Protein AF-A0A1F4DAW9-F1 (afdb_monomer_lite)

Secondary structure (DSSP, 8-state):
-EEEEETTEEEEE----HHHHHHHHHHHHHHHSS----HHHHHHHHHHHHHH---HHHHHHHHHTTHHHHHHHHHTT-HHHHHHHHHHHHHHHHHHHHTTPPP---HHHHHHHHHHHHHTT-HHHHHHHHHHHHHHHHHHHT-SS--SHHHHHHTT-S--S--TTHHHHHHHHHHHHHHHHHHHHHHT----HHHHIIIIIT-GGGHHHHHHHHHHHHHHHHHHTS-GGGGSSHHHHHHHHHHHHHHHHHHHHHHHHH-TT--SHHHHHHHHHHHTT----HHHHHHHHHHHHH-HHHHHHHHHTT--B-TTSPBP-HHHHHHHHHHHHHHHHTT--------HHHHHHHHHHHHHHHHHHHHH--

Structure (mmCIF, N/CA/C/O backbone):
data_AF-A0A1F4DAW9-F1
#
_entry.id   AF-A0A1F4DAW9-F1
#
loop_
_atom_site.group_PDB
_atom_site.id
_atom_site.type_symbol
_atom_site.label_atom_id
_atom_site.label_alt_id
_atom_site.label_comp_id
_atom_site.label_asym_id
_atom_site.label_entity_id
_atom_site.label_seq_id
_atom_site.pdbx_PDB_ins_code
_atom_site.Cartn_x
_atom_site.Cartn_y
_atom_site.Cartn_z
_atom_site.occupancy
_atom_site.B_iso_or_equiv
_atom_site.auth_seq_id
_atom_site.auth_comp_id
_atom_site.auth_asym_id
_atom_site.auth_atom_id
_atom_site.pdbx_PDB_model_num
ATOM 1 N N . MET A 1 1 ? 12.699 8.728 -33.724 1.00 92.38 1 MET A N 1
ATOM 2 C CA . MET A 1 1 ? 12.113 7.375 -33.768 1.00 92.38 1 MET A CA 1
ATOM 3 C C . MET A 1 1 ? 12.946 6.507 -34.688 1.00 92.38 1 MET A C 1
ATOM 5 O O . MET A 1 1 ? 13.446 7.016 -35.686 1.00 92.38 1 MET A O 1
ATOM 9 N N . LEU A 1 2 ? 13.127 5.245 -34.317 1.00 95.12 2 LEU A N 1
ATOM 10 C CA . LEU A 1 2 ? 13.771 4.187 -35.086 1.00 95.12 2 LEU A CA 1
ATOM 11 C C . LEU A 1 2 ? 12.744 3.069 -35.276 1.00 95.12 2 LEU A C 1
ATOM 13 O O . LEU A 1 2 ? 12.190 2.579 -34.292 1.00 95.12 2 LEU A O 1
ATOM 17 N N . SER A 1 3 ? 12.523 2.667 -36.525 1.00 96.25 3 SER A N 1
ATOM 18 C CA . SER A 1 3 ? 11.575 1.613 -36.890 1.00 96.25 3 SER A CA 1
ATOM 19 C C . SER A 1 3 ? 12.304 0.491 -37.618 1.00 96.25 3 SER A C 1
ATOM 21 O O . SER A 1 3 ? 13.133 0.752 -38.492 1.00 96.25 3 SER A O 1
ATOM 23 N N . PHE A 1 4 ? 12.015 -0.753 -37.252 1.00 95.75 4 PHE A N 1
ATOM 24 C CA . PHE A 1 4 ? 12.588 -1.940 -37.880 1.00 95.75 4 PHE A CA 1
ATOM 25 C C . PHE A 1 4 ? 11.653 -3.139 -37.713 1.00 95.75 4 PHE A C 1
ATOM 27 O O . PHE A 1 4 ? 10.789 -3.160 -36.841 1.00 95.75 4 PHE A O 1
ATOM 34 N N . SER A 1 5 ? 11.842 -4.158 -38.548 1.00 93.88 5 SER A N 1
ATOM 35 C CA . SER A 1 5 ? 11.044 -5.383 -38.511 1.00 93.88 5 SER A CA 1
ATOM 36 C C . SER A 1 5 ? 11.866 -6.567 -38.015 1.00 93.88 5 SER A C 1
ATOM 38 O O . SER A 1 5 ? 13.008 -6.757 -38.432 1.00 93.88 5 SER A O 1
ATOM 40 N N . VAL A 1 6 ? 11.260 -7.401 -37.169 1.00 93.00 6 VAL A N 1
ATOM 41 C CA . VAL A 1 6 ? 11.782 -8.728 -36.816 1.00 93.00 6 VAL A CA 1
ATOM 42 C C . VAL A 1 6 ? 10.742 -9.770 -37.211 1.00 93.00 6 VAL A C 1
ATOM 44 O O . VAL A 1 6 ? 9.690 -9.896 -36.583 1.00 93.00 6 VAL A O 1
ATOM 47 N N . GLY A 1 7 ? 11.013 -10.503 -38.293 1.00 89.88 7 GLY A N 1
ATOM 48 C CA . GLY A 1 7 ? 10.005 -11.358 -38.919 1.00 89.88 7 GLY A CA 1
ATOM 49 C C . GLY A 1 7 ? 8.818 -10.522 -39.408 1.00 89.88 7 GLY A C 1
ATOM 50 O O . GLY A 1 7 ? 9.005 -9.605 -40.198 1.00 89.88 7 GLY A O 1
ATOM 51 N N . ASN A 1 8 ? 7.616 -10.820 -38.906 1.00 91.44 8 ASN A N 1
ATOM 52 C CA . ASN A 1 8 ? 6.378 -10.101 -39.243 1.00 91.44 8 ASN A CA 1
ATOM 53 C C . ASN A 1 8 ? 5.980 -9.049 -38.188 1.00 91.44 8 ASN A C 1
ATOM 55 O O . ASN A 1 8 ? 4.839 -8.588 -38.185 1.00 91.44 8 ASN A O 1
ATOM 59 N N . ILE A 1 9 ? 6.870 -8.729 -37.244 1.00 93.56 9 ILE A N 1
ATOM 60 C CA . ILE A 1 9 ? 6.598 -7.783 -36.161 1.00 93.56 9 ILE A CA 1
ATOM 61 C C . ILE A 1 9 ? 7.332 -6.476 -36.458 1.00 93.56 9 ILE A C 1
ATOM 63 O O . ILE A 1 9 ? 8.562 -6.439 -36.465 1.00 93.56 9 ILE A O 1
ATOM 67 N N . GLU A 1 10 ? 6.561 -5.413 -36.666 1.00 95.31 10 GLU A N 1
ATOM 68 C CA . GLU A 1 10 ? 7.037 -4.029 -36.726 1.00 95.31 10 GLU A CA 1
ATOM 69 C C . GLU A 1 10 ? 7.337 -3.532 -35.304 1.00 95.31 10 GLU A C 1
ATOM 71 O O . GLU A 1 10 ? 6.488 -3.619 -34.411 1.00 95.31 10 GLU A O 1
ATOM 76 N N . ILE A 1 11 ? 8.547 -3.020 -35.087 1.00 96.62 11 ILE A N 1
ATOM 77 C CA . ILE A 1 11 ? 9.007 -2.461 -33.816 1.00 96.62 11 ILE A CA 1
ATOM 78 C C . ILE A 1 11 ? 9.374 -0.997 -34.028 1.00 96.62 11 ILE A C 1
ATOM 80 O O . ILE A 1 11 ? 10.116 -0.655 -34.948 1.00 96.62 11 ILE A O 1
ATOM 84 N N . GLU A 1 12 ? 8.899 -0.141 -33.129 1.00 97.12 12 GLU A N 1
ATOM 85 C CA . GLU A 1 12 ? 9.236 1.276 -33.090 1.00 97.12 12 GLU A CA 1
ATOM 86 C C . GLU A 1 12 ? 9.780 1.644 -31.702 1.00 97.12 12 GLU A C 1
ATOM 88 O O . GLU A 1 12 ? 9.148 1.374 -30.677 1.00 97.12 12 GLU A O 1
ATOM 93 N N . ILE A 1 13 ? 10.971 2.245 -31.675 1.00 97.12 13 ILE A N 1
ATOM 94 C CA . ILE A 1 13 ? 11.668 2.688 -30.460 1.00 97.12 13 ILE A CA 1
ATOM 95 C C . ILE A 1 13 ? 12.245 4.102 -30.631 1.00 97.12 13 ILE A C 1
ATOM 97 O O . ILE A 1 13 ? 12.274 4.665 -31.729 1.00 97.12 13 ILE A O 1
ATOM 101 N N . GLN A 1 14 ? 12.708 4.715 -29.543 1.00 97.00 14 GLN A N 1
ATOM 102 C CA . GLN A 1 14 ? 13.434 5.985 -29.595 1.00 97.00 14 GLN A CA 1
ATOM 103 C C . GLN A 1 14 ? 14.847 5.760 -30.147 1.00 97.00 14 GLN A C 1
ATOM 105 O O . GLN A 1 14 ? 15.506 4.786 -29.789 1.00 97.00 14 GLN A O 1
ATOM 110 N N . SER A 1 15 ? 15.320 6.675 -30.996 1.00 96.81 15 SER A N 1
ATOM 111 C CA . SER A 1 15 ? 16.718 6.681 -31.447 1.00 96.81 15 SER A CA 1
ATOM 112 C C . SER A 1 15 ? 17.554 7.431 -30.415 1.00 96.81 15 SER A C 1
ATOM 114 O O . SER A 1 15 ? 17.203 8.552 -30.039 1.00 96.81 15 SER A O 1
ATOM 116 N N . LEU A 1 16 ? 18.619 6.797 -29.930 1.00 96.12 16 LEU A N 1
ATOM 117 C CA . LEU A 1 16 ? 19.439 7.277 -28.817 1.00 96.12 16 LEU A CA 1
ATOM 118 C C . LEU A 1 16 ? 20.857 7.610 -29.280 1.00 96.12 16 LEU A C 1
ATOM 120 O O . LEU A 1 16 ? 21.351 8.716 -29.065 1.00 96.12 16 LEU A O 1
ATOM 124 N N . SER A 1 17 ? 21.514 6.647 -29.923 1.00 96.69 17 SER A N 1
ATOM 125 C CA . SER A 1 17 ? 22.821 6.798 -30.569 1.00 96.69 17 SER A CA 1
ATOM 126 C C . SER A 1 17 ? 23.006 5.654 -31.555 1.00 96.69 17 SER A C 1
ATOM 128 O O . SER A 1 17 ? 22.524 4.560 -31.284 1.00 96.69 17 SER A O 1
ATOM 130 N N . SER A 1 18 ? 23.749 5.853 -32.645 1.00 96.75 18 SER A N 1
ATOM 131 C CA . SER A 1 18 ? 23.907 4.823 -33.685 1.00 96.75 18 SER A CA 1
ATOM 132 C C . SER A 1 18 ? 24.334 3.458 -33.129 1.00 96.75 18 SER A C 1
ATOM 134 O O . SER A 1 18 ? 23.720 2.448 -33.454 1.00 96.75 18 SER A O 1
ATOM 136 N N . ALA A 1 19 ? 25.318 3.426 -32.223 1.00 97.00 19 ALA A N 1
ATOM 137 C CA . ALA A 1 19 ? 25.799 2.177 -31.630 1.00 97.00 19 ALA A CA 1
ATOM 138 C C . ALA A 1 19 ? 24.742 1.477 -30.755 1.00 97.00 19 ALA A C 1
ATOM 140 O O . ALA A 1 19 ? 24.595 0.257 -30.807 1.00 97.00 19 ALA A O 1
ATOM 141 N N . LEU A 1 20 ? 23.997 2.236 -29.946 1.00 97.31 20 LEU A N 1
ATOM 142 C CA . LEU A 1 20 ? 22.956 1.674 -29.083 1.00 97.31 20 LEU A CA 1
ATOM 143 C C . LEU A 1 20 ? 21.703 1.283 -29.878 1.00 97.31 20 LEU A C 1
ATOM 145 O O . LEU A 1 20 ? 21.067 0.282 -29.565 1.00 97.31 20 LEU A O 1
ATOM 149 N N . ASP A 1 21 ? 21.377 2.037 -30.922 1.00 97.62 21 ASP A N 1
ATOM 150 C CA . ASP A 1 21 ? 20.286 1.760 -31.851 1.00 97.62 21 ASP A CA 1
ATOM 151 C C . ASP A 1 21 ? 20.523 0.417 -32.562 1.00 97.62 21 ASP A C 1
ATOM 153 O O . ASP A 1 21 ? 19.658 -0.460 -32.541 1.00 97.62 21 ASP A O 1
ATOM 157 N N . GLU A 1 22 ? 21.731 0.199 -33.094 1.00 96.31 22 GLU A N 1
ATOM 158 C CA . GLU A 1 22 ? 22.149 -1.088 -33.666 1.00 96.31 22 GLU A CA 1
ATOM 159 C C . GLU A 1 22 ? 22.099 -2.222 -32.631 1.00 96.31 22 GLU A C 1
ATOM 161 O O . GLU A 1 22 ? 21.601 -3.315 -32.921 1.00 96.31 22 GLU A O 1
ATOM 166 N N . ALA A 1 23 ? 22.560 -1.965 -31.403 1.00 96.38 23 ALA A N 1
ATOM 167 C CA . ALA A 1 23 ? 22.508 -2.943 -30.323 1.00 96.38 23 ALA A CA 1
ATOM 168 C C . ALA A 1 23 ? 21.062 -3.323 -29.949 1.00 96.38 23 ALA A C 1
ATOM 170 O O . ALA A 1 23 ? 20.781 -4.500 -29.705 1.00 96.38 23 ALA A O 1
ATOM 171 N N . PHE A 1 24 ? 20.122 -2.371 -29.951 1.00 96.69 24 PHE A N 1
ATOM 172 C CA . PHE A 1 24 ? 18.700 -2.660 -29.758 1.00 96.69 24 PHE A CA 1
ATOM 173 C C . PHE A 1 24 ? 18.130 -3.501 -30.903 1.00 96.69 24 PHE A C 1
ATOM 175 O O . PHE A 1 24 ? 17.443 -4.485 -30.632 1.00 96.69 24 PHE A O 1
ATOM 182 N N . VAL A 1 25 ? 18.448 -3.199 -32.165 1.00 95.44 25 VAL A N 1
ATOM 183 C CA . VAL A 1 25 ? 18.006 -4.027 -33.305 1.00 95.44 25 VAL A CA 1
ATOM 184 C C . VAL A 1 25 ? 18.475 -5.477 -33.141 1.00 95.44 25 VAL A C 1
ATOM 186 O O . VAL A 1 25 ? 17.686 -6.408 -33.328 1.00 95.44 25 VAL A O 1
ATOM 189 N N . GLN A 1 26 ? 19.727 -5.691 -32.724 1.00 94.44 26 GLN A N 1
ATOM 190 C CA . GLN A 1 26 ? 20.258 -7.030 -32.446 1.00 94.44 26 GLN A CA 1
ATOM 191 C C . GLN A 1 26 ? 19.562 -7.704 -31.257 1.00 94.44 26 GLN A C 1
ATOM 193 O O . GLN A 1 26 ? 19.224 -8.887 -31.338 1.00 94.44 26 GLN A O 1
ATOM 198 N N . LEU A 1 27 ? 19.301 -6.961 -30.173 1.00 94.31 27 LEU A N 1
ATOM 199 C CA . LEU A 1 27 ? 18.552 -7.455 -29.017 1.00 94.31 27 LEU A CA 1
ATOM 200 C C . LEU A 1 27 ? 17.174 -7.969 -29.441 1.00 94.31 27 LEU A C 1
ATOM 202 O O . LEU A 1 27 ? 16.851 -9.127 -29.185 1.00 94.31 27 LEU A O 1
ATOM 206 N N . TYR A 1 28 ? 16.384 -7.146 -30.127 1.00 94.94 28 TYR A N 1
ATOM 207 C CA . TYR A 1 28 ? 15.054 -7.532 -30.594 1.00 94.94 28 TYR A CA 1
ATOM 208 C C . TYR A 1 28 ? 15.113 -8.709 -31.577 1.00 94.94 28 TYR A C 1
ATOM 210 O O . TYR A 1 28 ? 14.347 -9.662 -31.434 1.00 94.94 28 TYR A O 1
ATOM 218 N N . SER A 1 29 ? 16.068 -8.703 -32.511 1.00 93.12 29 SER A N 1
ATOM 219 C CA . SER A 1 29 ? 16.277 -9.805 -33.463 1.00 93.12 29 SER A CA 1
ATOM 220 C C . SER A 1 29 ? 16.609 -11.129 -32.773 1.00 93.12 29 SER A C 1
ATOM 222 O O . SER A 1 29 ? 16.222 -12.195 -33.251 1.00 93.12 29 SER A O 1
ATOM 224 N N . SER A 1 30 ? 17.311 -11.079 -31.639 1.00 92.31 30 SER A N 1
ATOM 225 C CA . SER A 1 30 ? 17.640 -12.268 -30.853 1.00 92.31 30 SER A CA 1
ATOM 226 C C . SER A 1 30 ? 16.482 -12.757 -29.987 1.00 92.31 30 SER A C 1
ATOM 228 O O . SER A 1 30 ? 16.328 -13.959 -29.795 1.00 92.31 30 SER A O 1
ATOM 230 N N . ARG A 1 31 ? 15.658 -11.848 -29.452 1.00 90.69 31 ARG A N 1
ATOM 231 C CA . ARG A 1 31 ? 14.546 -12.215 -28.558 1.00 90.69 31 ARG A CA 1
ATOM 232 C C . ARG A 1 31 ? 13.279 -12.629 -29.283 1.00 90.69 31 ARG A C 1
ATOM 234 O O . ARG A 1 31 ? 12.535 -13.446 -28.753 1.00 90.69 31 ARG A O 1
ATOM 241 N N . LEU A 1 32 ? 13.047 -12.085 -30.472 1.00 90.31 32 LEU A N 1
ATOM 242 C CA . LEU A 1 32 ? 11.873 -12.395 -31.289 1.00 90.31 32 LEU A CA 1
ATOM 243 C C . LEU A 1 32 ? 12.203 -13.296 -32.488 1.00 90.31 32 LEU A C 1
ATOM 245 O O . LEU A 1 32 ? 11.294 -13.844 -33.106 1.00 90.31 32 LEU A O 1
ATOM 249 N N . GLY A 1 33 ? 13.484 -13.448 -32.828 1.00 85.12 33 GLY A N 1
ATOM 250 C CA . GLY A 1 33 ? 13.961 -14.266 -33.940 1.00 85.12 33 GLY A CA 1
ATOM 251 C C . GLY A 1 33 ? 14.988 -15.310 -33.506 1.00 85.12 33 GLY A C 1
ATOM 252 O O . GLY A 1 33 ? 15.037 -15.731 -32.356 1.00 85.12 33 GLY A O 1
ATOM 253 N N . SER A 1 34 ? 15.822 -15.743 -34.451 1.00 79.94 34 SER A N 1
ATOM 254 C CA . SER A 1 34 ? 16.860 -16.760 -34.232 1.00 79.94 34 SER A CA 1
ATOM 255 C C . SER A 1 34 ? 18.272 -16.177 -34.114 1.00 79.94 34 SER A C 1
ATOM 257 O O . SER A 1 34 ? 19.248 -16.927 -34.169 1.00 79.94 34 SER A O 1
ATOM 259 N N . ALA A 1 35 ? 18.411 -14.850 -34.024 1.00 86.19 35 ALA A N 1
ATOM 260 C CA . ALA A 1 35 ? 19.725 -14.218 -33.959 1.00 86.19 35 ALA A CA 1
ATOM 261 C C . ALA A 1 35 ? 20.408 -14.486 -32.607 1.00 86.19 35 ALA A C 1
ATOM 263 O O . ALA A 1 35 ? 19.761 -14.588 -31.562 1.00 86.19 35 ALA A O 1
ATOM 264 N N . VAL A 1 36 ? 21.737 -14.566 -32.617 1.00 86.62 36 VAL A N 1
ATOM 265 C CA . VAL A 1 36 ? 22.533 -14.672 -31.390 1.00 86.62 36 VAL A CA 1
ATOM 266 C C . VAL A 1 36 ? 22.765 -13.273 -30.830 1.00 86.62 36 VAL A C 1
ATOM 268 O O . VAL A 1 36 ? 23.287 -12.404 -31.524 1.00 86.62 36 VAL A O 1
ATOM 271 N N . LEU A 1 37 ? 22.404 -13.055 -29.564 1.00 87.31 37 LEU A N 1
ATOM 272 C CA . LEU A 1 37 ? 22.739 -11.821 -28.858 1.00 87.31 37 LEU A CA 1
ATOM 273 C C . LEU A 1 37 ? 24.181 -11.877 -28.345 1.00 87.31 37 LEU A C 1
ATOM 275 O O . LEU A 1 37 ? 24.499 -12.648 -27.438 1.00 87.31 37 LEU A O 1
ATOM 279 N N . HIS A 1 38 ? 25.033 -10.993 -28.856 1.00 89.44 38 HIS A N 1
ATOM 280 C CA . HIS A 1 38 ? 26.338 -10.723 -28.258 1.00 89.44 38 HIS A CA 1
ATOM 281 C C . HIS A 1 38 ? 26.168 -9.772 -27.076 1.00 89.44 38 HIS A C 1
ATOM 283 O O . HIS A 1 38 ? 26.185 -8.552 -27.216 1.00 89.44 38 HIS A O 1
ATOM 289 N N . GLN A 1 39 ? 25.969 -10.347 -25.893 1.00 89.75 39 GLN A N 1
ATOM 290 C CA . GLN A 1 39 ? 25.535 -9.589 -24.725 1.00 89.75 39 GLN A CA 1
ATOM 291 C C . GLN A 1 39 ? 26.492 -8.458 -24.313 1.00 89.75 39 GLN A C 1
ATOM 293 O O . GLN A 1 39 ? 26.024 -7.395 -23.907 1.00 89.75 39 GLN A O 1
ATOM 298 N N . SER A 1 40 ? 27.802 -8.674 -24.454 1.00 91.31 40 SER A N 1
ATOM 299 C CA . SER A 1 40 ? 28.829 -7.665 -24.178 1.00 91.31 40 SER A CA 1
ATOM 300 C C . SER A 1 40 ? 28.712 -6.453 -25.100 1.00 91.31 40 SER A C 1
ATOM 302 O O . SER A 1 40 ? 28.846 -5.333 -24.634 1.00 91.31 40 SER A O 1
ATOM 304 N N . VAL A 1 41 ? 28.370 -6.657 -26.378 1.00 92.62 41 VAL A N 1
ATOM 305 C CA . VAL A 1 41 ? 28.196 -5.564 -27.349 1.00 92.62 41 VAL A CA 1
ATOM 306 C C . VAL A 1 41 ? 27.053 -4.646 -26.921 1.00 92.62 41 VAL A C 1
ATOM 308 O O . VAL A 1 41 ? 27.199 -3.426 -26.946 1.00 92.62 41 VAL A O 1
ATOM 311 N N . PHE A 1 42 ? 25.935 -5.227 -26.471 1.00 95.31 42 PHE A N 1
ATOM 312 C CA . PHE A 1 42 ? 24.826 -4.441 -25.933 1.00 95.31 42 PHE A CA 1
ATOM 313 C C . PHE A 1 42 ? 25.230 -3.690 -24.662 1.00 95.31 42 PHE A C 1
ATOM 315 O O . PHE A 1 42 ? 24.969 -2.495 -24.547 1.00 95.31 42 PHE A O 1
ATOM 322 N N . ASP A 1 43 ? 25.879 -4.377 -23.718 1.00 94.94 43 ASP A N 1
ATOM 323 C CA . ASP A 1 43 ? 26.271 -3.771 -22.445 1.00 94.94 43 ASP A CA 1
ATOM 324 C C . ASP A 1 43 ? 27.272 -2.629 -22.630 1.00 94.94 43 ASP A C 1
ATOM 326 O O . ASP A 1 43 ? 27.139 -1.602 -21.965 1.00 94.94 43 ASP A O 1
ATOM 330 N N . ASP A 1 44 ? 28.225 -2.769 -23.551 1.00 95.06 44 ASP A N 1
ATOM 331 C CA . ASP A 1 44 ? 29.218 -1.744 -23.866 1.00 95.06 44 ASP A CA 1
ATOM 332 C C . ASP A 1 44 ? 28.558 -0.518 -24.511 1.00 95.06 44 ASP A C 1
ATOM 334 O O . ASP A 1 44 ? 28.806 0.613 -24.084 1.00 95.06 44 ASP A O 1
ATOM 338 N N . ALA A 1 45 ? 27.663 -0.727 -25.486 1.00 97.12 45 ALA A N 1
ATOM 339 C CA . ALA A 1 45 ? 26.927 0.353 -26.142 1.00 97.12 45 ALA A CA 1
ATOM 340 C C . ALA A 1 45 ? 26.002 1.097 -25.163 1.00 97.12 45 ALA A C 1
ATOM 342 O O . ALA A 1 45 ? 26.009 2.330 -25.111 1.00 97.12 45 ALA A O 1
ATOM 343 N N . ALA A 1 46 ? 25.252 0.358 -24.339 1.00 97.19 46 ALA A N 1
ATOM 344 C CA . ALA A 1 46 ? 24.392 0.929 -23.307 1.00 97.19 46 ALA A CA 1
ATOM 345 C C . ALA A 1 46 ? 25.214 1.695 -22.264 1.00 97.19 46 ALA A C 1
ATOM 347 O O . ALA A 1 46 ? 24.876 2.825 -21.914 1.00 97.19 46 ALA A O 1
ATOM 348 N N . SER A 1 47 ? 26.335 1.126 -21.812 1.00 95.81 47 SER A N 1
ATOM 349 C CA . SER A 1 47 ? 27.211 1.770 -20.831 1.00 95.81 47 SER A CA 1
ATOM 350 C C . SER A 1 47 ? 27.840 3.052 -21.380 1.00 95.81 47 SER A C 1
ATOM 352 O O . SER A 1 47 ? 27.912 4.058 -20.674 1.00 95.81 47 SER A O 1
ATOM 354 N N . ALA A 1 48 ? 28.274 3.047 -22.643 1.00 95.81 48 ALA A N 1
ATOM 355 C CA . ALA A 1 48 ? 28.822 4.229 -23.302 1.00 95.81 48 ALA A CA 1
ATOM 356 C C . ALA A 1 48 ? 27.775 5.349 -23.425 1.00 95.81 48 ALA A C 1
ATOM 358 O O . ALA A 1 48 ? 28.068 6.506 -23.105 1.00 95.81 48 ALA A O 1
ATOM 359 N N . PHE A 1 49 ? 26.546 5.005 -23.822 1.00 96.88 49 PHE A N 1
ATOM 360 C CA . PHE A 1 49 ? 25.437 5.955 -23.897 1.00 96.88 49 PHE A CA 1
ATOM 361 C C . PHE A 1 49 ? 25.093 6.541 -22.522 1.00 96.88 49 PHE A C 1
ATOM 363 O O . PHE A 1 49 ? 25.073 7.759 -22.360 1.00 96.88 49 PHE A O 1
ATOM 370 N N . LEU A 1 50 ? 24.881 5.690 -21.515 1.00 95.75 50 LEU A N 1
ATOM 371 C CA . LEU A 1 50 ? 24.472 6.118 -20.176 1.00 95.75 50 LEU A CA 1
ATOM 372 C C . LEU A 1 50 ? 25.547 6.967 -19.487 1.00 95.75 50 LEU A C 1
ATOM 374 O O . LEU A 1 50 ? 25.229 7.981 -18.874 1.00 95.75 50 LEU A O 1
ATOM 378 N N . ARG A 1 51 ? 26.830 6.617 -19.647 1.00 94.25 51 ARG A N 1
ATOM 379 C CA . ARG A 1 51 ? 27.952 7.402 -19.103 1.00 94.25 51 ARG A CA 1
ATOM 380 C C . ARG A 1 51 ? 28.052 8.797 -19.723 1.00 94.25 51 ARG A C 1
ATOM 382 O O . ARG A 1 51 ? 28.469 9.734 -19.050 1.00 94.25 51 ARG A O 1
ATOM 389 N N . SER A 1 52 ? 27.703 8.937 -21.000 1.00 93.38 52 SER A N 1
ATOM 390 C CA . SER A 1 52 ? 27.763 10.218 -21.719 1.00 93.38 52 SER A CA 1
ATOM 391 C C . SER A 1 52 ? 26.463 11.028 -21.645 1.00 93.38 52 SER A C 1
ATOM 393 O O . SER A 1 52 ? 26.422 12.152 -22.145 1.00 93.38 52 SER A O 1
ATOM 395 N N . THR A 1 53 ? 25.421 10.497 -20.996 1.00 92.56 53 THR A N 1
ATOM 396 C CA . THR A 1 53 ? 24.078 11.089 -20.967 1.00 92.56 53 THR A CA 1
ATOM 397 C C . THR A 1 53 ? 23.619 11.345 -19.528 1.00 92.56 53 THR A C 1
ATOM 399 O O . THR A 1 53 ? 22.970 10.489 -18.925 1.00 92.56 53 THR A O 1
ATOM 402 N N . PRO A 1 54 ? 23.909 12.529 -18.958 1.00 88.50 54 PRO A N 1
ATOM 403 C CA . PRO A 1 54 ? 23.459 12.884 -17.611 1.00 88.50 54 PRO A CA 1
ATOM 404 C C . PRO A 1 54 ? 21.967 13.258 -17.541 1.00 88.50 54 PRO A C 1
ATOM 406 O O . PRO A 1 54 ? 21.429 13.376 -16.448 1.00 88.50 54 PRO A O 1
ATOM 409 N N . ASP A 1 55 ? 21.310 13.471 -18.686 1.00 90.75 55 ASP A N 1
ATOM 410 C CA . ASP A 1 55 ? 19.903 13.874 -18.777 1.00 90.75 55 ASP A CA 1
ATOM 411 C C . ASP A 1 55 ? 18.954 12.716 -18.396 1.00 90.75 55 ASP A C 1
ATOM 413 O O . ASP A 1 55 ? 18.932 11.703 -19.106 1.00 90.75 55 ASP A O 1
ATOM 417 N N . PRO A 1 56 ? 18.144 12.844 -17.324 1.00 89.44 56 PRO A N 1
ATOM 418 C CA . PRO A 1 56 ? 17.235 11.781 -16.893 1.00 89.44 56 PRO A CA 1
ATOM 419 C C . PRO A 1 56 ? 16.169 11.425 -17.933 1.00 89.44 56 PRO A C 1
ATOM 421 O O . PRO A 1 56 ? 15.825 10.257 -18.071 1.00 89.44 56 PRO A O 1
ATOM 424 N N . GLY A 1 57 ? 15.692 12.390 -18.726 1.00 90.50 57 GLY A N 1
ATOM 425 C CA . GLY A 1 57 ? 14.695 12.136 -19.769 1.00 90.50 57 GLY A CA 1
ATOM 426 C C . GLY A 1 57 ? 15.223 11.211 -20.868 1.00 90.50 57 GLY A C 1
ATOM 427 O O . GLY A 1 57 ? 14.520 10.313 -21.326 1.00 90.50 57 GLY A O 1
ATOM 428 N N . LYS A 1 58 ? 16.489 11.367 -21.267 1.00 91.38 58 LYS A N 1
ATOM 429 C CA . LYS A 1 58 ? 17.156 10.448 -22.202 1.00 91.38 58 LYS A CA 1
ATOM 430 C C . LYS A 1 58 ? 17.488 9.092 -21.574 1.00 91.38 58 LYS A C 1
ATOM 432 O O . LYS A 1 58 ? 17.448 8.080 -22.273 1.00 91.38 58 LYS A O 1
ATOM 437 N N . GLN A 1 59 ? 17.791 9.048 -20.277 1.00 92.94 59 GLN A N 1
ATOM 438 C CA . GLN A 1 59 ? 17.933 7.782 -19.545 1.00 92.94 59 GLN A CA 1
ATOM 439 C C . GLN A 1 59 ? 16.594 7.023 -19.501 1.00 92.94 59 GLN A C 1
ATOM 441 O O . GLN A 1 59 ? 16.558 5.823 -19.768 1.00 92.94 59 GLN A O 1
ATOM 446 N N . ASP A 1 60 ? 15.478 7.722 -19.289 1.00 91.88 60 ASP A N 1
ATOM 447 C CA . ASP A 1 60 ? 14.132 7.150 -19.377 1.00 91.88 60 ASP A CA 1
ATOM 448 C C . ASP A 1 60 ? 13.806 6.639 -20.788 1.00 91.88 60 ASP A C 1
ATOM 450 O O . ASP A 1 60 ? 13.170 5.592 -20.935 1.00 91.88 60 ASP A O 1
ATOM 454 N N . GLN A 1 61 ? 14.274 7.312 -21.847 1.00 94.62 61 GLN A N 1
ATOM 455 C CA . GLN A 1 61 ? 14.126 6.810 -23.221 1.00 94.62 61 GLN A CA 1
ATOM 456 C C . GLN A 1 61 ? 14.884 5.491 -23.441 1.00 94.62 61 GLN A C 1
ATOM 458 O O . GLN A 1 61 ? 14.357 4.599 -24.107 1.00 94.62 61 GLN A O 1
ATOM 463 N N . TYR A 1 62 ? 16.065 5.314 -22.831 1.00 96.88 62 TYR A N 1
ATOM 464 C CA . TYR A 1 62 ? 16.769 4.025 -22.833 1.00 96.88 62 TYR A CA 1
ATOM 465 C C . TYR A 1 62 ? 15.915 2.902 -22.236 1.00 96.88 62 TYR A C 1
ATOM 467 O O . TYR A 1 62 ? 15.785 1.847 -22.856 1.00 96.88 62 TYR A O 1
ATOM 475 N N . PHE A 1 63 ? 15.268 3.125 -21.089 1.00 96.56 63 PHE A N 1
ATOM 476 C CA . PHE A 1 63 ? 14.374 2.120 -20.505 1.00 96.56 63 PHE A CA 1
ATOM 477 C C . PHE A 1 63 ? 13.087 1.931 -21.314 1.00 96.56 63 PHE A C 1
ATOM 479 O O . PHE A 1 63 ? 12.624 0.803 -21.483 1.00 96.56 63 PHE A O 1
ATOM 486 N N . SER A 1 64 ? 12.540 3.009 -21.876 1.00 94.94 64 SER A N 1
ATOM 487 C CA . SER A 1 64 ? 11.327 2.976 -22.702 1.00 94.94 64 SER A CA 1
ATOM 488 C C . SER A 1 64 ? 11.498 2.133 -23.969 1.00 94.94 64 SER A C 1
ATOM 490 O O . SER A 1 64 ? 10.537 1.522 -24.433 1.00 94.94 64 SER A O 1
ATOM 492 N N . ASN A 1 65 ? 12.723 2.019 -24.493 1.00 97.25 65 ASN A N 1
ATOM 493 C CA . ASN A 1 65 ? 13.034 1.158 -25.636 1.00 97.25 65 ASN A CA 1
ATOM 494 C C . ASN A 1 65 ? 12.877 -0.344 -25.346 1.00 97.25 65 ASN A C 1
ATOM 496 O O . ASN A 1 65 ? 12.846 -1.136 -26.287 1.00 97.25 65 ASN A O 1
ATOM 500 N N . PHE A 1 66 ? 12.734 -0.759 -24.084 1.00 97.31 66 PHE A N 1
ATOM 501 C CA . PHE A 1 66 ? 12.408 -2.141 -23.714 1.00 97.31 66 PHE A CA 1
ATOM 502 C C . PHE A 1 66 ? 10.896 -2.406 -23.619 1.00 97.31 66 PHE A C 1
ATOM 504 O O . PHE A 1 66 ? 10.474 -3.564 -23.663 1.00 97.31 66 PHE A O 1
ATOM 511 N N . THR A 1 67 ? 10.069 -1.360 -23.524 1.00 95.69 67 THR A N 1
ATOM 512 C CA . THR A 1 67 ? 8.612 -1.476 -23.356 1.00 95.69 67 THR A CA 1
ATOM 513 C C . THR A 1 67 ? 7.924 -2.235 -24.498 1.00 95.69 67 THR A C 1
ATOM 515 O O . THR A 1 67 ? 7.053 -3.053 -24.193 1.00 95.69 67 THR A O 1
ATOM 518 N N . PRO A 1 68 ? 8.281 -2.062 -25.791 1.00 96.06 68 PRO A N 1
ATOM 519 C CA . PRO A 1 68 ? 7.676 -2.858 -26.859 1.00 96.06 68 PRO A CA 1
ATOM 520 C C . PRO A 1 68 ? 7.921 -4.363 -26.696 1.00 96.06 68 PRO A C 1
ATOM 522 O O . PRO A 1 68 ? 6.967 -5.139 -26.761 1.00 96.06 68 PRO A O 1
ATOM 525 N N . LEU A 1 69 ? 9.161 -4.778 -26.405 1.00 96.06 69 LEU A N 1
ATOM 526 C CA . LEU A 1 69 ? 9.497 -6.183 -26.144 1.00 96.06 69 LEU A CA 1
ATOM 527 C C . LEU A 1 69 ? 8.725 -6.736 -24.939 1.00 96.06 69 LEU A C 1
ATOM 529 O O . LEU A 1 69 ? 8.117 -7.803 -25.021 1.00 96.06 69 LEU A O 1
ATOM 533 N N . TRP A 1 70 ? 8.707 -5.989 -23.835 1.00 97.00 70 TRP A N 1
ATOM 534 C CA . TRP A 1 70 ? 7.941 -6.345 -22.641 1.00 97.00 70 TRP A CA 1
ATOM 535 C C . TRP A 1 70 ? 6.447 -6.534 -22.946 1.00 97.00 70 TRP A C 1
ATOM 537 O O . TRP A 1 70 ? 5.861 -7.550 -22.574 1.00 97.00 70 TRP A O 1
ATOM 547 N N . ASN A 1 71 ? 5.837 -5.595 -23.670 1.00 95.69 71 ASN A N 1
ATOM 548 C CA . ASN A 1 71 ? 4.414 -5.620 -24.001 1.00 95.69 71 ASN A CA 1
ATOM 549 C C . ASN A 1 71 ? 4.055 -6.776 -24.952 1.00 95.69 71 ASN A C 1
ATOM 551 O O . ASN A 1 71 ? 2.964 -7.334 -24.846 1.00 95.69 71 ASN A O 1
ATOM 555 N N . LEU A 1 72 ? 4.963 -7.181 -25.849 1.00 95.94 72 LEU A N 1
ATOM 556 C CA . LEU A 1 72 ? 4.777 -8.379 -26.674 1.00 95.94 72 LEU A CA 1
ATOM 557 C C . LEU A 1 72 ? 4.672 -9.641 -25.809 1.00 95.94 72 LEU A C 1
ATOM 559 O O . LEU A 1 72 ? 3.720 -10.407 -25.963 1.00 95.94 72 LEU A O 1
ATOM 563 N N . HIS A 1 73 ? 5.591 -9.827 -24.856 1.00 95.81 73 HIS A N 1
ATOM 564 C CA . HIS A 1 73 ? 5.521 -10.948 -23.914 1.00 95.81 73 HIS A CA 1
ATOM 565 C C . HIS A 1 73 ? 4.269 -10.882 -23.034 1.00 95.81 73 HIS A C 1
ATOM 567 O O . HIS A 1 73 ? 3.607 -11.900 -22.827 1.00 95.81 73 HIS A O 1
ATOM 573 N N . LEU A 1 74 ? 3.905 -9.682 -22.574 1.00 94.81 74 LEU A N 1
ATOM 574 C CA . LEU A 1 74 ? 2.728 -9.465 -21.740 1.00 94.81 74 LEU A CA 1
ATOM 575 C C . LEU A 1 74 ? 1.432 -9.860 -22.458 1.00 94.81 74 LEU A C 1
ATOM 577 O O . LEU A 1 74 ? 0.626 -10.609 -21.912 1.00 94.81 74 LEU A O 1
ATOM 581 N N . ARG A 1 75 ? 1.248 -9.406 -23.704 1.00 94.69 75 ARG A N 1
ATOM 582 C CA . ARG A 1 75 ? 0.071 -9.733 -24.528 1.00 94.69 75 ARG A CA 1
ATOM 583 C C . ARG A 1 75 ? -0.015 -11.215 -24.876 1.00 94.69 75 ARG A C 1
ATOM 585 O O . ARG A 1 75 ? -1.115 -11.728 -25.049 1.00 94.69 75 ARG A O 1
ATOM 592 N N . ALA A 1 76 ? 1.124 -11.899 -24.951 1.00 94.69 76 ALA A N 1
ATOM 593 C CA . ALA A 1 76 ? 1.185 -13.346 -25.128 1.00 94.69 76 ALA A CA 1
ATOM 594 C C . ALA A 1 76 ? 0.908 -14.135 -23.829 1.00 94.69 76 ALA A C 1
ATOM 596 O O . ALA A 1 76 ? 0.950 -15.363 -23.848 1.00 94.69 76 ALA A O 1
ATOM 597 N N . GLY A 1 77 ? 0.669 -13.462 -22.696 1.00 95.00 77 GLY A N 1
ATOM 598 C CA . GLY A 1 77 ? 0.496 -14.099 -21.386 1.00 95.00 77 GLY A CA 1
ATOM 599 C C . GLY A 1 77 ? 1.793 -14.668 -20.797 1.00 95.00 77 GLY A C 1
ATOM 600 O O . GLY A 1 77 ? 1.762 -15.371 -19.789 1.00 95.00 77 GLY A O 1
ATOM 601 N N . ASN A 1 78 ? 2.947 -14.372 -21.398 1.00 96.31 78 ASN A N 1
ATOM 602 C CA . ASN A 1 78 ? 4.238 -14.888 -20.963 1.00 96.31 78 ASN A CA 1
ATOM 603 C C . ASN A 1 78 ? 4.874 -13.954 -19.923 1.00 96.31 78 ASN A C 1
ATOM 605 O O . ASN A 1 78 ? 5.817 -13.209 -20.198 1.00 96.31 78 ASN A O 1
ATOM 609 N N . LEU A 1 79 ? 4.329 -13.995 -18.705 1.00 96.56 79 LEU A N 1
ATOM 610 C CA . LEU A 1 79 ? 4.754 -13.133 -17.597 1.00 96.56 79 LEU A CA 1
ATOM 611 C C . LEU A 1 79 ? 6.211 -13.371 -17.180 1.00 96.56 79 LEU A C 1
ATOM 613 O O . LEU A 1 79 ? 6.889 -12.437 -16.753 1.00 96.56 79 LEU A O 1
ATOM 617 N N . ARG A 1 80 ? 6.715 -14.602 -17.338 1.00 95.75 80 ARG A N 1
ATOM 618 C CA . ARG A 1 80 ? 8.111 -14.941 -17.040 1.00 95.75 80 ARG A CA 1
ATOM 619 C C . ARG A 1 80 ? 9.069 -14.167 -17.941 1.00 95.75 80 ARG A C 1
ATOM 621 O O . ARG A 1 80 ? 9.995 -13.539 -17.432 1.00 95.75 80 ARG A O 1
ATOM 628 N N . ASP A 1 81 ? 8.840 -14.200 -19.251 1.00 95.31 81 ASP A N 1
ATOM 629 C CA . ASP A 1 81 ? 9.720 -13.517 -20.200 1.00 95.31 81 ASP A CA 1
ATOM 630 C C . ASP A 1 81 ? 9.525 -12.000 -20.144 1.00 95.31 81 ASP A C 1
ATOM 632 O O . ASP A 1 81 ? 10.510 -11.266 -20.184 1.00 95.31 81 ASP A O 1
ATOM 636 N N . ALA A 1 82 ? 8.295 -11.522 -19.911 1.00 96.94 82 ALA A N 1
ATOM 637 C CA . ALA A 1 82 ? 8.042 -10.109 -19.631 1.00 96.94 82 ALA A CA 1
ATOM 638 C C . ALA A 1 82 ? 8.861 -9.619 -18.418 1.00 96.94 82 ALA A C 1
ATOM 640 O O . ALA A 1 82 ? 9.491 -8.564 -18.476 1.00 96.94 82 ALA A O 1
ATOM 641 N N . ALA A 1 83 ? 8.924 -10.402 -17.336 1.00 96.62 83 ALA A N 1
ATOM 642 C CA . ALA A 1 83 ? 9.695 -10.045 -16.146 1.00 96.62 83 ALA A CA 1
ATOM 643 C C . ALA A 1 83 ? 11.213 -10.104 -16.384 1.00 96.62 83 ALA A C 1
ATOM 645 O O . ALA A 1 83 ? 11.956 -9.366 -15.739 1.00 96.62 83 ALA A O 1
ATOM 646 N N . ALA A 1 84 ? 11.682 -10.966 -17.291 1.00 95.44 84 ALA A N 1
ATOM 647 C CA . ALA A 1 84 ? 13.102 -11.150 -17.591 1.00 95.44 84 ALA A CA 1
ATOM 648 C C . ALA A 1 84 ? 13.728 -9.981 -18.375 1.00 95.44 84 ALA A C 1
ATOM 650 O O . ALA A 1 84 ? 14.947 -9.810 -18.329 1.00 95.44 84 ALA A O 1
ATOM 651 N N . VAL A 1 85 ? 12.915 -9.151 -19.039 1.00 96.00 85 VAL A N 1
ATOM 652 C CA . VAL A 1 85 ? 13.375 -7.956 -19.771 1.00 96.00 85 VAL A CA 1
ATOM 653 C C . VAL A 1 85 ? 14.082 -6.960 -18.841 1.00 96.00 85 VAL A C 1
ATOM 655 O O . VAL A 1 85 ? 15.147 -6.434 -19.171 1.00 96.00 85 VAL A O 1
ATOM 658 N N . TRP A 1 86 ? 13.520 -6.718 -17.656 1.00 96.88 86 TRP A N 1
ATOM 659 C CA . TRP A 1 86 ? 13.952 -5.631 -16.772 1.00 96.88 86 TRP A CA 1
ATOM 660 C C . TRP A 1 86 ? 15.312 -5.856 -16.094 1.00 96.88 86 TRP A C 1
ATOM 662 O O . TRP A 1 86 ? 16.124 -4.929 -16.113 1.00 96.88 86 TRP A O 1
ATOM 672 N N . PRO A 1 87 ? 15.651 -7.058 -15.579 1.00 95.06 87 PRO A N 1
ATOM 673 C CA . PRO A 1 87 ? 17.013 -7.362 -15.139 1.00 95.06 87 PRO A CA 1
ATOM 674 C C . PRO A 1 87 ? 18.083 -7.072 -16.193 1.00 95.06 87 PRO A C 1
ATOM 676 O O . PRO A 1 87 ? 19.175 -6.623 -15.852 1.00 95.06 87 PRO A O 1
ATOM 679 N N . TRP A 1 88 ? 17.794 -7.319 -17.474 1.00 91.69 88 TRP A N 1
ATOM 680 C CA . TRP A 1 88 ? 18.756 -7.047 -18.543 1.00 91.69 88 TRP A CA 1
ATOM 681 C C . TRP A 1 88 ? 18.893 -5.558 -18.815 1.00 91.69 88 TRP A C 1
ATOM 683 O O . TRP A 1 88 ? 20.019 -5.079 -18.923 1.00 91.69 88 TRP A O 1
ATOM 693 N N . ALA A 1 89 ? 17.776 -4.827 -18.857 1.00 95.94 89 ALA A N 1
ATOM 694 C CA . ALA A 1 89 ? 17.787 -3.374 -19.003 1.00 95.94 89 ALA A CA 1
ATOM 695 C C . ALA A 1 89 ? 18.579 -2.686 -17.876 1.00 95.94 89 ALA A C 1
ATOM 697 O O . ALA A 1 89 ? 19.303 -1.721 -18.121 1.00 95.94 89 ALA A O 1
ATOM 698 N N . LEU A 1 90 ? 18.477 -3.208 -16.649 1.00 96.62 90 LEU A N 1
ATOM 699 C CA . LEU A 1 90 ? 19.135 -2.669 -15.457 1.00 96.62 90 LEU A CA 1
ATOM 700 C C . LEU A 1 90 ? 20.616 -3.052 -15.328 1.00 96.62 90 LEU A C 1
ATOM 702 O O . LEU A 1 90 ? 21.359 -2.367 -14.624 1.00 96.62 90 LEU A O 1
ATOM 706 N N . ARG A 1 91 ? 21.080 -4.120 -15.986 1.00 95.38 91 ARG A N 1
ATOM 707 C CA . ARG A 1 91 ? 22.449 -4.624 -15.791 1.00 95.38 91 ARG A CA 1
ATOM 708 C C . ARG A 1 91 ? 23.548 -3.628 -16.202 1.00 95.38 91 ARG A C 1
ATOM 710 O O . ARG A 1 91 ? 24.462 -3.447 -15.396 1.00 95.38 91 ARG A O 1
ATOM 717 N N . PRO A 1 92 ? 23.497 -2.949 -17.370 1.00 95.81 92 PRO A N 1
ATOM 718 C CA . PRO A 1 92 ? 24.490 -1.922 -17.708 1.00 95.81 92 PRO A CA 1
ATOM 719 C C . PRO A 1 92 ? 24.571 -0.820 -16.649 1.00 95.81 92 PRO A C 1
ATOM 721 O O . PRO A 1 92 ? 25.656 -0.367 -16.297 1.00 95.81 92 PRO A O 1
ATOM 724 N N . VAL A 1 93 ? 23.420 -0.442 -16.087 1.00 95.56 93 VAL A N 1
ATOM 725 C CA . VAL A 1 93 ? 23.329 0.593 -15.054 1.00 95.56 93 VAL A CA 1
ATOM 726 C C . VAL A 1 93 ? 24.005 0.136 -13.765 1.00 95.56 93 VAL A C 1
ATOM 728 O O . VAL A 1 93 ? 24.854 0.848 -13.236 1.00 95.56 93 VAL A O 1
ATOM 731 N N . ALA A 1 94 ? 23.684 -1.074 -13.299 1.00 94.62 94 ALA A N 1
ATOM 732 C CA . ALA A 1 94 ? 24.290 -1.648 -12.101 1.00 94.62 94 ALA A CA 1
ATOM 733 C C . ALA A 1 94 ? 25.822 -1.745 -12.225 1.00 94.62 94 ALA A C 1
ATOM 735 O O . ALA A 1 94 ? 26.541 -1.409 -11.285 1.00 94.62 94 ALA A O 1
ATOM 736 N N . ASN A 1 95 ? 26.325 -2.142 -13.398 1.00 93.69 95 ASN A N 1
ATOM 737 C CA . ASN A 1 95 ? 27.762 -2.222 -13.663 1.00 93.69 95 ASN A CA 1
ATOM 738 C C . ASN A 1 95 ? 28.440 -0.844 -13.630 1.00 93.69 95 ASN A C 1
ATOM 740 O O . ASN A 1 95 ? 29.519 -0.709 -13.056 1.00 93.69 95 ASN A O 1
ATOM 744 N N . LEU A 1 96 ? 27.821 0.178 -14.228 1.00 93.81 96 LEU A N 1
ATOM 745 C CA . LEU A 1 96 ? 28.352 1.542 -14.227 1.00 93.81 96 LEU A CA 1
ATOM 746 C C . LEU A 1 96 ? 28.396 2.149 -12.823 1.00 93.81 96 LEU A C 1
ATOM 748 O O . LEU A 1 96 ? 29.410 2.738 -12.441 1.00 93.81 96 LEU A O 1
ATOM 752 N N . GLU A 1 97 ? 27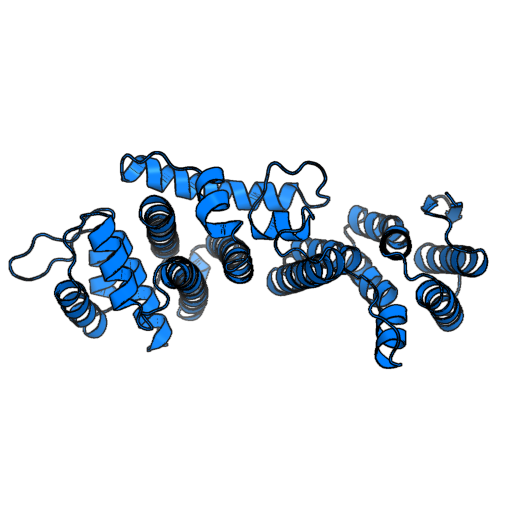.315 2.012 -12.056 1.00 93.94 97 GLU A N 1
ATOM 753 C CA . GLU A 1 97 ? 27.227 2.552 -10.694 1.00 93.94 97 GLU A CA 1
ATOM 754 C C . GLU A 1 97 ? 28.211 1.842 -9.750 1.00 93.94 97 GLU A C 1
ATOM 756 O O . GLU A 1 97 ? 28.873 2.500 -8.950 1.00 93.94 97 GLU A O 1
ATOM 761 N N . ALA A 1 98 ? 28.420 0.529 -9.911 1.00 93.12 98 ALA A N 1
ATOM 762 C CA . ALA A 1 98 ? 29.443 -0.216 -9.170 1.00 93.12 98 ALA A CA 1
ATOM 763 C C . ALA A 1 98 ? 30.884 0.248 -9.469 1.00 93.12 98 ALA A C 1
ATOM 765 O O . ALA A 1 98 ? 31.779 0.057 -8.649 1.00 93.12 98 ALA A O 1
ATOM 766 N N . GLN A 1 99 ? 31.115 0.877 -10.625 1.00 92.75 99 GLN A N 1
ATOM 767 C CA . GLN A 1 99 ? 32.405 1.457 -11.019 1.00 92.75 99 GLN A CA 1
ATOM 768 C C . GLN A 1 99 ? 32.575 2.918 -10.559 1.00 92.75 99 GLN A C 1
ATOM 770 O O . GLN A 1 99 ? 33.541 3.572 -10.947 1.00 92.75 99 GLN A O 1
ATOM 775 N N . GLY A 1 100 ? 31.650 3.446 -9.750 1.00 87.62 100 GLY A N 1
ATOM 776 C CA . GLY A 1 100 ? 31.697 4.823 -9.251 1.00 87.62 100 GLY A CA 1
ATOM 777 C C . GLY A 1 100 ? 31.153 5.867 -10.228 1.00 87.62 100 GLY A C 1
ATOM 778 O O . GLY A 1 100 ? 31.435 7.055 -10.066 1.00 87.62 100 GLY A O 1
ATOM 779 N N . SER A 1 101 ? 30.389 5.451 -11.245 1.00 86.31 101 SER A N 1
ATOM 780 C CA . SER A 1 101 ? 29.685 6.397 -12.121 1.00 86.31 101 SER A CA 1
ATOM 781 C C . SER A 1 101 ? 28.591 7.149 -11.358 1.00 86.31 101 SER A C 1
ATOM 783 O O . SER A 1 101 ? 28.107 6.697 -10.318 1.00 86.31 101 SER A O 1
ATOM 785 N N . SER A 1 102 ? 28.166 8.292 -11.902 1.00 86.12 102 SER A N 1
ATOM 786 C CA . SER A 1 102 ? 26.996 9.009 -11.397 1.00 86.12 102 SER A CA 1
ATOM 787 C C . SER A 1 102 ? 25.752 8.125 -11.419 1.00 86.12 102 SER A C 1
ATOM 789 O O . SER A 1 102 ? 25.589 7.288 -12.309 1.00 86.12 102 SER A O 1
ATOM 791 N N . ARG A 1 103 ? 24.849 8.379 -10.471 1.00 91.62 103 ARG A N 1
ATOM 792 C CA . ARG A 1 103 ? 23.538 7.737 -10.415 1.00 91.62 103 ARG A CA 1
ATOM 793 C C . ARG A 1 103 ? 22.790 7.906 -11.742 1.00 91.62 103 ARG A C 1
ATOM 795 O O . ARG A 1 103 ? 22.726 9.008 -12.281 1.00 91.62 103 ARG A O 1
ATOM 802 N N . ILE A 1 104 ? 22.180 6.824 -12.211 1.00 93.44 104 ILE A N 1
ATOM 803 C CA . ILE A 1 104 ? 21.293 6.794 -13.380 1.00 93.44 104 ILE A CA 1
ATOM 804 C C . ILE A 1 104 ? 19.867 6.552 -12.885 1.00 93.44 104 ILE A C 1
ATOM 806 O O . ILE A 1 104 ? 19.643 5.679 -12.041 1.00 93.44 104 ILE A O 1
ATOM 810 N N . HIS A 1 105 ? 18.899 7.318 -13.385 1.00 92.56 105 HIS A N 1
ATOM 811 C CA . HIS A 1 105 ? 17.493 7.168 -13.007 1.00 92.56 105 HIS A CA 1
ATOM 812 C C . HIS A 1 105 ? 16.921 5.863 -13.572 1.00 92.56 105 HIS A C 1
ATOM 814 O O . HIS A 1 105 ? 17.090 5.570 -14.747 1.00 92.56 105 HIS A O 1
ATOM 820 N N . LYS A 1 106 ? 16.284 5.056 -12.714 1.00 94.81 106 LYS A N 1
ATOM 821 C CA . LYS A 1 106 ? 15.793 3.697 -13.028 1.00 94.81 106 LYS A CA 1
ATOM 822 C C . LYS A 1 106 ? 14.295 3.511 -12.732 1.00 94.81 106 LYS A C 1
ATOM 824 O O . LYS A 1 106 ? 13.815 2.376 -12.720 1.00 94.81 106 LYS A O 1
ATOM 829 N N . GLY A 1 107 ? 13.565 4.596 -12.454 1.00 93.88 107 GLY A N 1
ATOM 830 C CA . GLY A 1 107 ? 12.185 4.547 -11.949 1.00 93.88 107 GLY A CA 1
ATOM 831 C C . GLY A 1 107 ? 11.246 3.768 -12.870 1.00 93.88 107 GLY A C 1
ATOM 832 O O . GLY A 1 107 ? 10.591 2.818 -12.437 1.00 93.88 107 GLY A O 1
ATOM 833 N N . SER A 1 108 ? 11.283 4.081 -14.169 1.00 91.75 108 SER A N 1
ATOM 834 C CA . SER A 1 108 ? 10.478 3.423 -15.205 1.00 91.75 108 SER A CA 1
ATOM 835 C C . SER A 1 108 ? 10.687 1.902 -15.250 1.00 91.75 108 SER A C 1
ATOM 837 O O . SER A 1 108 ? 9.719 1.142 -15.289 1.00 91.75 108 SER A O 1
ATOM 839 N N . ALA A 1 109 ? 11.937 1.432 -15.181 1.00 96.25 109 ALA A N 1
ATOM 840 C CA . ALA A 1 109 ? 12.244 0.002 -15.223 1.00 96.25 109 ALA A CA 1
ATOM 841 C C . ALA A 1 109 ? 11.687 -0.750 -14.009 1.00 96.25 109 ALA A C 1
ATOM 843 O O . ALA A 1 109 ? 11.084 -1.813 -14.163 1.00 96.25 109 ALA A O 1
ATOM 844 N N . TYR A 1 110 ? 11.854 -0.193 -12.806 1.00 97.50 110 TYR A N 1
ATOM 845 C CA . TYR A 1 110 ? 11.292 -0.788 -11.596 1.00 97.50 110 TYR A CA 1
ATOM 846 C C . TYR A 1 110 ? 9.761 -0.784 -11.612 1.00 97.50 110 TYR A C 1
ATOM 848 O O . TYR A 1 110 ? 9.158 -1.787 -11.233 1.00 97.50 110 TYR A O 1
ATOM 856 N N . TYR A 1 111 ? 9.133 0.278 -12.125 1.00 95.94 111 TYR A N 1
ATOM 857 C CA . TYR A 1 111 ? 7.680 0.361 -12.261 1.00 95.94 111 TYR A CA 1
ATOM 858 C C . TYR A 1 111 ? 7.120 -0.764 -13.145 1.00 95.94 111 TYR A C 1
ATOM 860 O O . TYR A 1 111 ? 6.298 -1.557 -12.684 1.00 95.94 111 TYR A O 1
ATOM 868 N N . PHE A 1 112 ? 7.600 -0.916 -14.385 1.00 96.19 112 PHE A N 1
ATOM 869 C CA . PHE A 1 112 ? 7.106 -1.972 -15.281 1.00 96.19 112 PHE A CA 1
ATOM 870 C C . PHE A 1 112 ? 7.464 -3.389 -14.807 1.00 96.19 112 PHE A C 1
ATOM 872 O O . PHE A 1 112 ? 6.697 -4.341 -15.013 1.00 96.19 112 PHE A O 1
ATOM 879 N N . TRP A 1 113 ? 8.601 -3.553 -14.129 1.00 97.88 113 TRP A N 1
ATOM 880 C CA . TRP A 1 113 ? 8.933 -4.828 -13.504 1.00 97.88 113 TRP A CA 1
ATOM 881 C C . TRP A 1 113 ? 7.956 -5.164 -12.375 1.00 97.88 113 TRP A C 1
ATOM 883 O O . TRP A 1 113 ? 7.432 -6.280 -12.334 1.00 97.88 113 TRP A O 1
ATOM 893 N N . GLY A 1 114 ? 7.644 -4.183 -11.526 1.00 97.69 114 GLY A N 1
ATOM 894 C CA . GLY A 1 114 ? 6.636 -4.293 -10.477 1.00 97.69 114 GLY A CA 1
ATOM 895 C C . GLY A 1 114 ? 5.264 -4.647 -11.040 1.00 97.69 114 GLY A C 1
ATOM 896 O O . GLY A 1 114 ? 4.623 -5.565 -10.537 1.00 97.69 114 GLY A O 1
ATOM 897 N N . MET A 1 115 ? 4.845 -4.013 -12.143 1.00 97.12 115 MET A N 1
ATOM 898 C CA . MET A 1 115 ? 3.584 -4.348 -12.824 1.00 97.12 115 MET A CA 1
ATOM 899 C C . MET A 1 115 ? 3.534 -5.821 -13.215 1.00 97.12 115 MET A C 1
ATOM 901 O O . MET A 1 115 ? 2.524 -6.489 -13.017 1.00 97.12 115 MET A O 1
ATOM 905 N N . THR A 1 116 ? 4.634 -6.335 -13.763 1.00 97.38 116 THR A N 1
ATOM 906 C CA . THR A 1 116 ? 4.705 -7.729 -14.205 1.00 97.38 116 THR A CA 1
ATOM 907 C C . THR A 1 116 ? 4.597 -8.694 -13.027 1.00 97.38 116 THR A C 1
ATOM 909 O O . THR A 1 116 ? 3.907 -9.703 -13.134 1.00 97.38 116 THR A O 1
ATOM 912 N N . ALA A 1 117 ? 5.237 -8.376 -11.898 1.00 97.88 117 ALA A N 1
ATOM 913 C CA . ALA A 1 117 ? 5.132 -9.171 -10.676 1.00 97.88 117 ALA A CA 1
ATOM 914 C C . ALA A 1 117 ? 3.703 -9.158 -10.103 1.00 97.88 117 ALA A C 1
ATOM 916 O O . ALA A 1 117 ? 3.163 -10.218 -9.802 1.00 97.88 117 ALA A O 1
ATOM 917 N N . LEU A 1 118 ? 3.047 -7.993 -10.060 1.00 96.94 118 LEU A N 1
ATOM 918 C CA . LEU A 1 118 ? 1.652 -7.878 -9.614 1.00 96.94 118 LEU A CA 1
ATOM 919 C C . LEU A 1 118 ? 0.690 -8.656 -10.525 1.00 96.94 118 LEU A C 1
ATOM 921 O O . LEU A 1 118 ? -0.197 -9.348 -10.036 1.00 96.94 118 LEU A O 1
ATOM 925 N N . LEU A 1 119 ? 0.899 -8.613 -11.844 1.00 95.81 119 LEU A N 1
ATOM 926 C CA . LEU A 1 119 ? 0.138 -9.420 -12.806 1.00 95.81 119 LEU A CA 1
ATOM 927 C C . LEU A 1 119 ? 0.394 -10.927 -12.668 1.00 95.81 119 LEU A C 1
ATOM 929 O O . LEU A 1 119 ? -0.462 -11.723 -13.044 1.00 95.81 119 LEU A O 1
ATOM 933 N N . ALA A 1 120 ? 1.548 -11.319 -12.127 1.00 96.19 120 ALA A N 1
ATOM 934 C CA . ALA A 1 120 ? 1.896 -12.704 -11.818 1.00 96.19 120 ALA A CA 1
ATOM 935 C C . ALA A 1 120 ? 1.442 -13.150 -10.414 1.00 96.19 120 ALA A C 1
ATOM 937 O O . ALA A 1 120 ? 1.847 -14.222 -9.969 1.00 96.19 120 ALA A O 1
ATOM 938 N N . ASP A 1 121 ? 0.625 -12.345 -9.723 1.00 95.19 121 ASP A N 1
ATOM 939 C CA . ASP A 1 121 ? 0.153 -12.582 -8.349 1.00 95.19 121 ASP A CA 1
ATOM 940 C C . ASP A 1 121 ? 1.290 -12.669 -7.298 1.00 95.19 121 ASP A C 1
ATOM 942 O O . ASP A 1 121 ? 1.139 -13.224 -6.202 1.00 95.19 121 ASP A O 1
ATOM 946 N N . ASP A 1 122 ? 2.444 -12.071 -7.613 1.00 97.44 122 ASP A N 1
ATOM 947 C CA . ASP A 1 122 ? 3.590 -11.881 -6.718 1.00 97.44 122 ASP A CA 1
ATOM 948 C C . ASP A 1 122 ? 3.529 -10.467 -6.115 1.00 97.44 122 ASP A C 1
ATOM 950 O O . ASP A 1 122 ? 4.207 -9.531 -6.557 1.00 97.44 122 ASP A O 1
ATOM 954 N N . LEU A 1 123 ? 2.628 -10.302 -5.135 1.00 96.75 123 LEU A N 1
ATOM 955 C CA . LEU A 1 123 ? 2.357 -9.021 -4.473 1.00 96.75 123 LEU A CA 1
ATOM 956 C C . LEU A 1 123 ? 3.611 -8.427 -3.837 1.00 96.75 123 LEU A C 1
ATOM 958 O O . LEU A 1 123 ? 3.918 -7.261 -4.077 1.00 96.75 123 LEU A O 1
ATOM 962 N N . ASP A 1 124 ? 4.333 -9.222 -3.052 1.00 97.62 124 ASP A N 1
ATOM 963 C CA . ASP A 1 124 ? 5.471 -8.763 -2.258 1.00 97.62 124 ASP A CA 1
ATOM 964 C C . ASP A 1 124 ? 6.555 -8.193 -3.174 1.00 97.62 124 ASP A C 1
ATOM 966 O O . ASP A 1 124 ? 6.989 -7.049 -3.016 1.00 97.62 124 ASP A O 1
ATOM 970 N N . ARG A 1 125 ? 6.934 -8.945 -4.214 1.00 98.06 125 ARG A N 1
ATOM 971 C CA . ARG A 1 125 ? 7.898 -8.468 -5.207 1.00 98.06 125 ARG A CA 1
ATOM 972 C C . ARG A 1 125 ? 7.373 -7.264 -5.977 1.00 98.06 125 ARG A C 1
ATOM 974 O O . ARG A 1 125 ? 8.135 -6.337 -6.249 1.00 98.06 125 ARG A O 1
ATOM 981 N N . GLY A 1 126 ? 6.091 -7.278 -6.335 1.00 97.94 126 GLY A N 1
ATOM 982 C CA . GLY A 1 126 ? 5.426 -6.181 -7.021 1.00 97.94 126 GLY A CA 1
ATOM 983 C C . GLY A 1 126 ? 5.547 -4.864 -6.265 1.00 97.94 126 GLY A C 1
ATOM 984 O O . GLY A 1 126 ? 6.053 -3.887 -6.815 1.00 97.94 126 GLY A O 1
ATOM 985 N N . TYR A 1 127 ? 5.155 -4.847 -4.992 1.00 97.81 127 TYR A N 1
ATOM 986 C CA . TYR A 1 127 ? 5.224 -3.654 -4.150 1.00 97.81 127 TYR A CA 1
ATOM 987 C C . TYR A 1 127 ? 6.661 -3.233 -3.829 1.00 97.81 127 TYR A C 1
ATOM 989 O O . TYR A 1 127 ? 6.939 -2.037 -3.859 1.00 97.81 127 TYR A O 1
ATOM 997 N N . LEU A 1 128 ? 7.593 -4.171 -3.615 1.00 97.75 128 LEU A N 1
ATOM 998 C CA . LEU A 1 128 ? 9.015 -3.846 -3.427 1.00 97.75 128 LEU A CA 1
ATOM 999 C C . LEU A 1 128 ? 9.607 -3.128 -4.647 1.00 97.75 128 LEU A C 1
ATOM 1001 O O . LEU A 1 128 ? 10.320 -2.136 -4.505 1.00 97.75 128 LEU A O 1
ATOM 1005 N N . LEU A 1 129 ? 9.290 -3.599 -5.854 1.00 98.12 129 LEU A N 1
ATOM 1006 C CA . LEU A 1 129 ? 9.732 -2.961 -7.094 1.00 98.12 129 LEU A CA 1
ATOM 1007 C C . LEU A 1 129 ? 9.063 -1.595 -7.299 1.00 98.12 129 LEU A C 1
ATOM 1009 O O . LEU A 1 129 ? 9.743 -0.639 -7.662 1.00 98.12 129 LEU A O 1
ATOM 1013 N N . MET A 1 130 ? 7.762 -1.468 -7.026 1.00 97.50 130 MET A N 1
ATOM 1014 C CA . MET A 1 130 ? 7.053 -0.184 -7.120 1.00 97.50 130 MET A CA 1
ATOM 1015 C C . MET A 1 130 ? 7.609 0.856 -6.143 1.00 97.50 130 MET A C 1
ATOM 1017 O O . MET A 1 130 ? 7.828 2.005 -6.530 1.00 97.50 130 MET A O 1
ATOM 1021 N N . HIS A 1 131 ? 7.877 0.449 -4.898 1.00 97.06 131 HIS A N 1
ATOM 1022 C CA . HIS A 1 131 ? 8.504 1.293 -3.881 1.00 97.06 131 HIS A CA 1
ATOM 1023 C C . HIS A 1 131 ? 9.895 1.733 -4.329 1.00 97.06 131 HIS A C 1
ATOM 1025 O O . HIS A 1 131 ? 10.172 2.931 -4.365 1.00 97.06 131 HIS A O 1
ATOM 1031 N N . ARG A 1 132 ? 10.718 0.794 -4.817 1.00 96.31 132 ARG A N 1
ATOM 1032 C CA . ARG A 1 132 ? 12.040 1.119 -5.361 1.00 96.31 132 ARG A CA 1
ATOM 1033 C C . ARG A 1 132 ? 11.970 2.086 -6.546 1.00 96.31 132 ARG A C 1
ATOM 1035 O O . ARG A 1 132 ? 12.811 2.972 -6.662 1.00 96.31 132 ARG A O 1
ATOM 1042 N N . GLY A 1 133 ? 10.966 1.941 -7.410 1.00 95.50 133 GLY A N 1
ATOM 1043 C CA . GLY A 1 133 ? 10.692 2.886 -8.492 1.00 95.50 133 GLY A CA 1
ATOM 1044 C C . GLY A 1 133 ? 10.406 4.296 -7.973 1.00 95.50 133 GLY A C 1
ATOM 1045 O O . GLY A 1 133 ? 11.009 5.251 -8.460 1.00 95.50 133 GLY A O 1
ATOM 1046 N N . LEU A 1 134 ? 9.567 4.429 -6.936 1.00 94.75 134 LEU A N 1
ATOM 1047 C CA . LEU A 1 134 ? 9.302 5.729 -6.315 1.00 94.75 134 LEU A CA 1
ATOM 1048 C C . LEU A 1 134 ? 10.555 6.328 -5.664 1.00 94.75 134 LEU A C 1
ATOM 1050 O O . LEU A 1 134 ? 10.779 7.529 -5.789 1.00 94.75 134 LEU A O 1
ATOM 1054 N N . GLU A 1 135 ? 11.380 5.529 -4.982 1.00 94.81 135 GLU A N 1
ATOM 1055 C CA . GLU A 1 135 ? 12.642 6.021 -4.409 1.00 94.81 135 GLU A CA 1
ATOM 1056 C C . GLU A 1 135 ? 13.533 6.653 -5.484 1.00 94.81 135 GLU A C 1
ATOM 1058 O O . GLU A 1 135 ? 14.093 7.732 -5.280 1.00 94.81 135 GLU A O 1
ATOM 1063 N N . GLU A 1 136 ? 13.631 6.014 -6.653 1.00 94.50 136 GLU A N 1
ATOM 1064 C CA . GLU A 1 136 ? 14.365 6.572 -7.786 1.00 94.50 136 GLU A CA 1
ATOM 1065 C C . GLU A 1 136 ? 13.726 7.878 -8.286 1.00 94.50 136 GLU A C 1
ATOM 1067 O O . GLU A 1 136 ? 14.437 8.844 -8.566 1.00 94.50 136 GLU A O 1
ATOM 1072 N N . ASP A 1 137 ? 12.400 7.959 -8.365 1.00 92.75 137 ASP A N 1
ATOM 1073 C CA . ASP A 1 137 ? 11.720 9.182 -8.794 1.00 92.75 137 ASP A CA 1
ATOM 1074 C C . ASP A 1 137 ? 11.929 10.339 -7.811 1.00 92.75 137 ASP A C 1
ATOM 1076 O O . ASP A 1 137 ? 12.224 11.453 -8.246 1.00 92.75 137 ASP A O 1
ATOM 1080 N N . VAL A 1 138 ? 11.848 10.088 -6.502 1.00 93.19 138 VAL A N 1
ATOM 1081 C CA . VAL A 1 138 ? 12.081 11.094 -5.451 1.00 93.19 138 VAL A CA 1
ATOM 1082 C C . VAL A 1 138 ? 13.492 11.660 -5.552 1.00 93.19 138 VAL A C 1
ATOM 1084 O O . VAL A 1 138 ? 13.684 12.876 -5.563 1.00 93.19 138 VAL A O 1
ATOM 1087 N N . LEU A 1 139 ? 14.490 10.785 -5.687 1.00 92.81 139 LEU A N 1
ATOM 1088 C CA . LEU A 1 139 ? 15.884 11.199 -5.820 1.00 92.81 139 LEU A CA 1
ATOM 1089 C C . LEU A 1 139 ? 16.143 11.980 -7.118 1.00 92.81 139 LEU A C 1
ATOM 1091 O O . LEU A 1 139 ? 17.014 12.844 -7.143 1.00 92.81 139 LEU A O 1
ATOM 1095 N N . THR A 1 140 ? 15.431 11.672 -8.206 1.00 90.62 140 THR A N 1
ATOM 1096 C CA . THR A 1 140 ? 15.592 12.358 -9.501 1.00 90.62 140 THR A CA 1
ATOM 1097 C C . THR A 1 140 ? 14.904 13.719 -9.531 1.00 90.62 140 THR A C 1
ATOM 1099 O O . THR A 1 140 ? 15.482 14.677 -10.036 1.00 90.62 140 THR A O 1
ATOM 1102 N N . HIS A 1 141 ? 13.689 13.822 -8.990 1.00 88.44 141 HIS A N 1
ATOM 1103 C CA . HIS A 1 141 ? 12.905 15.059 -9.026 1.00 88.44 141 HIS A CA 1
ATOM 1104 C C . HIS A 1 141 ? 13.207 15.996 -7.848 1.00 88.44 141 HIS A C 1
ATOM 1106 O O . HIS A 1 141 ? 12.829 17.164 -7.891 1.00 88.44 141 HIS A O 1
ATOM 1112 N N . GLY A 1 142 ? 13.869 15.504 -6.794 1.00 90.94 142 GLY A N 1
ATOM 1113 C CA . GLY A 1 142 ? 14.188 16.288 -5.598 1.00 90.94 142 GLY A CA 1
ATOM 1114 C C . GLY A 1 142 ? 12.967 16.649 -4.747 1.00 90.94 142 GLY A C 1
ATOM 1115 O O . GLY A 1 142 ? 13.046 17.555 -3.921 1.00 90.94 142 GLY A O 1
ATOM 1116 N N . VAL A 1 143 ? 11.841 15.959 -4.952 1.00 92.25 143 VAL A N 1
ATOM 1117 C CA . VAL A 1 143 ? 10.584 16.146 -4.215 1.00 92.25 143 VAL A CA 1
ATOM 1118 C C . VAL A 1 143 ? 10.083 14.801 -3.702 1.00 92.25 143 VAL A C 1
ATOM 1120 O O . VAL A 1 143 ? 10.301 13.771 -4.336 1.00 92.25 143 VAL A O 1
ATOM 1123 N N . PHE A 1 144 ? 9.423 14.801 -2.546 1.00 88.12 144 PHE A N 1
ATOM 1124 C CA . PHE A 1 144 ? 8.942 13.579 -1.892 1.00 88.12 144 PHE A CA 1
ATOM 1125 C C . PHE A 1 144 ? 7.648 13.019 -2.497 1.00 88.12 144 PHE A C 1
ATOM 1127 O O . PHE A 1 144 ? 7.361 11.836 -2.323 1.00 88.12 144 PHE A O 1
ATOM 1134 N N . ASP A 1 145 ? 6.899 13.852 -3.216 1.00 88.25 145 ASP A N 1
ATOM 1135 C CA . ASP A 1 145 ? 5.595 13.582 -3.823 1.00 88.25 145 ASP A CA 1
ATOM 1136 C C . ASP A 1 145 ? 5.634 13.703 -5.363 1.00 88.25 145 ASP A C 1
ATOM 1138 O O . ASP A 1 145 ? 4.820 14.413 -5.968 1.00 88.25 145 ASP A O 1
ATOM 1142 N N . PRO A 1 146 ? 6.591 13.047 -6.052 1.00 90.62 146 PRO A N 1
ATOM 1143 C CA . PRO A 1 146 ? 6.705 13.184 -7.494 1.00 90.62 146 PRO A CA 1
ATOM 1144 C C . PRO A 1 146 ? 5.413 12.674 -8.147 1.00 90.62 146 PRO A C 1
ATOM 1146 O O . PRO A 1 146 ? 4.869 11.640 -7.764 1.00 90.62 146 PRO A O 1
ATOM 1149 N N . LYS A 1 147 ? 4.899 13.389 -9.155 1.00 90.75 147 LYS A N 1
ATOM 1150 C CA . LYS A 1 147 ? 3.628 13.056 -9.835 1.00 90.75 147 LYS A CA 1
ATOM 1151 C C . LYS A 1 147 ? 3.763 11.861 -10.789 1.00 90.75 147 LYS A C 1
ATOM 1153 O O . LYS A 1 147 ? 3.296 11.915 -11.929 1.00 90.75 147 LYS A O 1
ATOM 1158 N N . THR A 1 148 ? 4.409 10.792 -10.338 1.00 91.62 148 THR A N 1
ATOM 1159 C CA . THR A 1 148 ? 4.745 9.601 -11.119 1.00 91.62 148 THR A CA 1
ATOM 1160 C C . THR A 1 148 ? 3.769 8.457 -10.844 1.00 91.62 148 THR A C 1
ATOM 1162 O O . THR A 1 148 ? 3.041 8.469 -9.846 1.00 91.62 148 THR A O 1
ATOM 1165 N N . PRO A 1 149 ? 3.704 7.449 -11.731 1.00 92.31 149 PRO A N 1
ATOM 1166 C CA . PRO A 1 149 ? 2.840 6.291 -11.523 1.00 92.31 149 PRO A CA 1
ATOM 1167 C C . PRO A 1 149 ? 3.144 5.499 -10.240 1.00 92.31 149 PRO A C 1
ATOM 1169 O O . PRO A 1 149 ? 2.222 4.957 -9.635 1.00 92.31 149 PRO A O 1
ATOM 1172 N N . GLY A 1 150 ? 4.407 5.457 -9.795 1.00 92.88 150 GLY A N 1
ATOM 1173 C CA . GLY A 1 150 ? 4.788 4.812 -8.534 1.00 92.88 150 GLY A CA 1
ATOM 1174 C C . GLY A 1 150 ? 4.166 5.498 -7.315 1.00 92.88 150 GLY A C 1
ATOM 1175 O O . GLY A 1 150 ? 3.618 4.827 -6.442 1.00 92.88 150 GLY A O 1
ATOM 1176 N N . PHE A 1 151 ? 4.165 6.836 -7.289 1.00 94.62 151 PHE A N 1
ATOM 1177 C CA . PHE A 1 151 ? 3.519 7.593 -6.214 1.00 94.62 151 PHE A CA 1
ATOM 1178 C C . PHE A 1 151 ? 1.997 7.438 -6.241 1.00 94.62 151 PHE A C 1
ATOM 1180 O O . PHE A 1 151 ? 1.377 7.214 -5.204 1.00 94.62 151 PHE A O 1
ATOM 1187 N N . ALA A 1 152 ? 1.396 7.480 -7.433 1.00 95.75 152 ALA A N 1
ATOM 1188 C CA . ALA A 1 152 ? -0.039 7.275 -7.601 1.00 95.75 152 ALA A CA 1
ATOM 1189 C C . ALA A 1 152 ? -0.504 5.898 -7.100 1.00 95.75 152 ALA A C 1
ATOM 1191 O O . ALA A 1 152 ? -1.559 5.804 -6.478 1.00 95.75 152 ALA A O 1
ATOM 1192 N N . LEU A 1 153 ? 0.297 4.846 -7.296 1.00 96.00 153 LEU A N 1
ATOM 1193 C CA . LEU A 1 153 ? 0.028 3.533 -6.709 1.00 96.00 153 LEU A CA 1
ATOM 1194 C C . LEU A 1 153 ? 0.054 3.579 -5.176 1.00 96.00 153 LEU A C 1
ATOM 1196 O O . LEU A 1 153 ? -0.869 3.063 -4.548 1.00 96.00 153 LEU A O 1
ATOM 1200 N N . ALA A 1 154 ? 1.067 4.218 -4.583 1.00 95.88 154 ALA A N 1
ATOM 1201 C CA . ALA A 1 154 ? 1.228 4.301 -3.130 1.00 95.88 154 ALA A CA 1
ATOM 1202 C C . ALA A 1 154 ? 0.038 4.984 -2.443 1.00 95.88 154 ALA A C 1
ATOM 1204 O O . ALA A 1 154 ? -0.441 4.518 -1.412 1.00 95.88 154 ALA A O 1
ATOM 1205 N N . ILE A 1 155 ? -0.461 6.071 -3.037 1.00 97.25 155 ILE A N 1
ATOM 1206 C CA . ILE A 1 155 ? -1.553 6.869 -2.465 1.00 97.25 155 ILE A CA 1
ATOM 1207 C C . ILE A 1 155 ? -2.935 6.468 -2.986 1.00 97.25 155 ILE A C 1
ATOM 1209 O O . ILE A 1 155 ? -3.914 7.134 -2.658 1.00 97.25 155 ILE A O 1
ATOM 1213 N N . LEU A 1 156 ? -3.032 5.408 -3.796 1.00 97.31 156 LEU A N 1
ATOM 1214 C CA . LEU A 1 156 ? -4.279 4.951 -4.419 1.00 97.31 156 LEU A CA 1
ATOM 1215 C C . LEU A 1 156 ? -4.952 6.032 -5.288 1.00 97.31 156 LEU A C 1
ATOM 1217 O O . LEU A 1 156 ? -6.172 6.199 -5.267 1.00 97.31 156 LEU A O 1
ATOM 1221 N N . ASP A 1 157 ? -4.162 6.790 -6.051 1.00 96.62 157 ASP A N 1
ATOM 1222 C CA . ASP A 1 157 ? -4.680 7.790 -6.981 1.00 96.62 157 ASP A CA 1
ATOM 1223 C C . ASP A 1 157 ? -5.258 7.141 -8.245 1.00 96.62 157 ASP A C 1
ATOM 1225 O O . ASP A 1 157 ? -4.577 6.902 -9.245 1.00 96.62 157 ASP A O 1
ATOM 1229 N N . ASN A 1 158 ? -6.558 6.868 -8.185 1.00 93.50 158 ASN A N 1
ATOM 1230 C CA . ASN A 1 158 ? -7.358 6.276 -9.253 1.00 93.50 158 ASN A CA 1
ATOM 1231 C C . ASN A 1 158 ? -7.708 7.262 -10.392 1.00 93.50 158 ASN A C 1
ATOM 1233 O O . ASN A 1 158 ? -8.194 6.836 -11.451 1.00 93.50 158 ASN A O 1
ATOM 1237 N N . GLU A 1 159 ? -7.439 8.557 -10.201 1.00 91.81 159 GLU A N 1
ATOM 1238 C CA . GLU A 1 159 ? -7.779 9.624 -11.148 1.00 91.81 159 GLU A CA 1
ATOM 1239 C C . GLU A 1 159 ? -6.625 9.981 -12.090 1.00 91.81 159 GLU A C 1
ATOM 1241 O O . GLU A 1 159 ? -6.877 10.469 -13.193 1.00 91.81 159 GLU A O 1
ATOM 1246 N N . LYS A 1 160 ? -5.366 9.698 -11.723 1.00 89.81 160 LYS A N 1
ATOM 1247 C CA . LYS A 1 160 ? -4.218 10.001 -12.591 1.00 89.81 160 LYS A CA 1
ATOM 1248 C C . LYS A 1 160 ? -4.308 9.199 -13.911 1.00 89.81 160 LYS A C 1
ATOM 1250 O O . LYS A 1 160 ? -4.242 7.964 -13.878 1.00 89.81 160 LYS A O 1
ATOM 1255 N N . PRO A 1 161 ? -4.463 9.873 -15.072 1.00 85.38 161 PRO A N 1
ATOM 1256 C CA . PRO A 1 161 ? -4.836 9.226 -16.332 1.00 85.38 161 PRO A CA 1
ATOM 1257 C C . PRO A 1 161 ? -3.668 8.509 -17.022 1.00 85.38 161 PRO A C 1
ATOM 1259 O O . PRO A 1 161 ? -3.880 7.541 -17.747 1.00 85.38 161 PRO A O 1
ATOM 1262 N N . ASP A 1 162 ? -2.442 8.964 -16.784 1.00 82.75 162 ASP A N 1
ATOM 1263 C CA . ASP A 1 162 ? -1.195 8.549 -17.431 1.00 82.75 162 ASP A CA 1
ATOM 1264 C C . ASP A 1 162 ? -0.476 7.416 -16.673 1.00 82.75 162 ASP A C 1
ATOM 1266 O O . ASP A 1 162 ? 0.743 7.419 -16.519 1.00 82.75 162 ASP A O 1
ATOM 1270 N N . GLN A 1 163 ? -1.227 6.429 -16.177 1.00 86.31 163 GLN A N 1
ATOM 1271 C CA . GLN A 1 163 ? -0.670 5.255 -15.494 1.00 86.31 163 GLN A CA 1
ATOM 1272 C C . GLN A 1 163 ? -0.838 4.000 -16.345 1.00 86.31 163 GLN A C 1
ATOM 1274 O O . GLN A 1 163 ? -1.961 3.583 -16.629 1.00 86.31 163 GLN A O 1
ATOM 1279 N N . ALA A 1 164 ? 0.267 3.331 -16.683 1.00 87.69 164 ALA A N 1
ATOM 1280 C CA . ALA A 1 164 ? 0.192 2.065 -17.415 1.00 87.69 164 ALA A CA 1
ATOM 1281 C C . ALA A 1 164 ? -0.546 0.980 -16.607 1.00 87.69 164 ALA A C 1
ATOM 1283 O O . ALA A 1 164 ? -1.259 0.163 -17.185 1.00 87.69 164 ALA A O 1
ATOM 1284 N N . PHE A 1 165 ? -0.439 1.006 -15.271 1.00 92.56 165 PHE A N 1
ATOM 1285 C CA . PHE A 1 165 ? -1.137 0.080 -14.373 1.00 92.56 165 PHE A CA 1
ATOM 1286 C C . PHE A 1 165 ? -2.377 0.668 -13.692 1.00 92.56 165 PHE A C 1
ATOM 1288 O O . PHE A 1 165 ? -2.756 0.250 -12.597 1.00 92.56 165 PHE A O 1
ATOM 1295 N N . ARG A 1 166 ? -3.046 1.623 -14.349 1.00 93.94 166 ARG A N 1
ATOM 1296 C CA . ARG A 1 166 ? -4.261 2.263 -13.826 1.00 93.94 166 ARG A CA 1
ATOM 1297 C C . ARG A 1 166 ? -5.343 1.276 -13.354 1.00 93.94 166 ARG A C 1
ATOM 1299 O O . ARG A 1 166 ? -5.879 1.517 -12.274 1.00 93.94 166 ARG A O 1
ATOM 1306 N N . PRO A 1 167 ? -5.659 0.172 -14.069 1.00 94.19 167 PRO A N 1
ATOM 1307 C CA . PRO A 1 167 ? -6.708 -0.751 -13.628 1.00 94.19 167 PRO A CA 1
ATOM 1308 C C . PRO A 1 167 ? -6.439 -1.370 -12.251 1.00 94.19 167 PRO A C 1
ATOM 1310 O O . PRO A 1 167 ? -7.368 -1.548 -11.467 1.00 94.19 167 PRO A O 1
ATOM 1313 N N . TRP A 1 168 ? -5.171 -1.644 -11.925 1.00 95.06 168 TRP A N 1
ATOM 1314 C CA . TRP A 1 168 ? -4.783 -2.136 -10.603 1.00 95.06 168 TRP A CA 1
ATOM 1315 C C . TRP A 1 168 ? -5.061 -1.098 -9.520 1.00 95.06 168 TRP A C 1
ATOM 1317 O O . TRP A 1 168 ? -5.719 -1.401 -8.527 1.00 95.06 168 TRP A O 1
ATOM 1327 N N . VAL A 1 169 ? -4.615 0.143 -9.734 1.00 96.44 169 VAL A N 1
ATOM 1328 C CA . VAL A 1 169 ? -4.819 1.239 -8.775 1.00 96.44 169 VAL A CA 1
ATOM 1329 C C . VAL A 1 169 ? -6.308 1.521 -8.581 1.00 96.44 169 VAL A C 1
ATOM 1331 O O . VAL A 1 169 ? -6.752 1.682 -7.450 1.00 96.44 169 VAL A O 1
ATOM 1334 N N . GLN A 1 170 ? -7.103 1.492 -9.653 1.00 96.44 170 GLN A N 1
ATOM 1335 C CA . GLN A 1 170 ? -8.560 1.628 -9.580 1.00 96.44 170 GLN A CA 1
ATOM 1336 C C . GLN A 1 170 ? -9.210 0.504 -8.771 1.00 96.44 170 GLN A C 1
ATOM 1338 O O . GLN A 1 170 ? -10.081 0.777 -7.948 1.00 96.44 170 GLN A O 1
ATOM 1343 N N . HIS A 1 171 ? -8.783 -0.744 -8.972 1.00 95.75 171 HIS A N 1
ATOM 1344 C CA . HIS A 1 171 ? -9.297 -1.881 -8.214 1.00 95.75 171 HIS A CA 1
ATOM 1345 C C . HIS A 1 171 ? -8.983 -1.759 -6.714 1.00 95.75 171 HIS A C 1
ATOM 1347 O O . HIS A 1 171 ? -9.879 -1.903 -5.883 1.00 95.75 171 HIS A O 1
ATOM 1353 N N . GLN A 1 172 ? -7.737 -1.421 -6.366 1.00 96.88 172 GLN A N 1
ATOM 1354 C CA . GLN A 1 172 ? -7.328 -1.219 -4.971 1.00 96.88 172 GLN A CA 1
ATOM 1355 C C . GLN A 1 172 ? -8.048 -0.021 -4.331 1.00 96.88 172 GLN A C 1
ATOM 1357 O O . GLN A 1 172 ? -8.555 -0.118 -3.213 1.00 96.88 172 GLN A O 1
ATOM 1362 N N . ALA A 1 173 ? -8.161 1.096 -5.056 1.00 98.06 173 ALA A N 1
ATOM 1363 C CA . ALA A 1 173 ? -8.889 2.274 -4.599 1.00 98.06 173 ALA A CA 1
ATOM 1364 C C . ALA A 1 173 ? -10.371 1.966 -4.350 1.00 98.06 173 ALA A C 1
ATOM 1366 O O . ALA A 1 173 ? -10.903 2.378 -3.324 1.00 98.06 173 ALA A O 1
ATOM 1367 N N . ALA A 1 174 ? -11.029 1.199 -5.225 1.00 97.94 174 ALA A N 1
ATOM 1368 C CA . ALA A 1 174 ? -12.428 0.807 -5.050 1.00 97.94 174 ALA A CA 1
ATOM 1369 C C . ALA A 1 174 ? -12.652 -0.005 -3.763 1.00 97.94 174 ALA A C 1
ATOM 1371 O O . ALA A 1 174 ? -13.627 0.231 -3.045 1.00 97.94 174 ALA A O 1
ATOM 1372 N N . ALA A 1 175 ? -11.729 -0.914 -3.429 1.00 96.50 175 ALA A N 1
ATOM 1373 C CA . ALA A 1 175 ? -11.793 -1.669 -2.180 1.00 96.50 175 ALA A CA 1
ATOM 1374 C C . ALA A 1 175 ? -11.715 -0.746 -0.950 1.00 96.50 175 ALA A C 1
ATOM 1376 O O . ALA A 1 175 ? -12.490 -0.910 -0.009 1.00 96.50 175 ALA A O 1
ATOM 1377 N N . VAL A 1 176 ? -10.827 0.255 -0.968 1.00 98.38 176 VAL A N 1
ATOM 1378 C CA . VAL A 1 176 ? -10.713 1.247 0.115 1.00 98.38 176 VAL A CA 1
ATOM 1379 C C . VAL A 1 176 ? -11.929 2.173 0.172 1.00 98.38 176 VAL A C 1
ATOM 1381 O O . VAL A 1 176 ? -12.455 2.404 1.260 1.00 98.38 176 VAL A O 1
ATOM 1384 N N . ILE A 1 177 ? -12.421 2.653 -0.974 1.00 98.56 177 ILE A N 1
ATOM 1385 C CA . ILE A 1 177 ? -13.627 3.491 -1.069 1.00 98.56 177 ILE A CA 1
ATOM 1386 C C . ILE A 1 177 ? -14.808 2.789 -0.401 1.00 98.56 177 ILE A C 1
ATOM 1388 O O . ILE A 1 177 ? -15.438 3.378 0.471 1.00 98.56 177 ILE A O 1
ATOM 1392 N N . SER A 1 178 ? -15.040 1.508 -0.702 1.00 98.25 178 SER A N 1
ATOM 1393 C CA . SER A 1 178 ? -16.127 0.743 -0.080 1.00 98.25 178 SER A CA 1
ATOM 1394 C C . SER A 1 178 ? -16.018 0.681 1.453 1.00 98.25 178 SER A C 1
ATOM 1396 O O . SER A 1 178 ? -17.031 0.710 2.154 1.00 98.25 178 SER A O 1
ATOM 1398 N N . ARG A 1 179 ? -14.800 0.637 2.014 1.00 98.31 179 ARG A N 1
ATOM 1399 C CA . ARG A 1 179 ? -14.595 0.688 3.475 1.00 98.31 179 ARG A CA 1
ATOM 1400 C C . ARG A 1 179 ? -14.858 2.075 4.051 1.00 98.31 179 ARG A C 1
ATOM 1402 O O . ARG A 1 179 ? -15.474 2.187 5.110 1.00 98.31 179 ARG A O 1
ATOM 1409 N N . ILE A 1 180 ? -14.436 3.130 3.354 1.00 98.69 180 ILE A N 1
ATOM 1410 C CA . ILE A 1 180 ? -14.725 4.516 3.749 1.00 98.69 180 ILE A CA 1
ATOM 1411 C C . ILE A 1 180 ? -16.236 4.790 3.689 1.00 98.69 180 ILE A C 1
ATOM 1413 O O . ILE A 1 180 ? -16.780 5.446 4.574 1.00 98.69 180 ILE A O 1
ATOM 1417 N N . GLU A 1 181 ? -16.953 4.236 2.714 1.00 98.56 181 GLU A N 1
ATOM 1418 C CA . GLU A 1 181 ? -18.415 4.329 2.638 1.00 98.56 181 GLU A CA 1
ATOM 1419 C C . GLU A 1 181 ? -19.092 3.634 3.826 1.00 98.56 181 GLU A C 1
ATOM 1421 O O . GLU A 1 181 ? -20.028 4.187 4.413 1.00 98.56 181 GLU A O 1
ATOM 1426 N N . ARG A 1 182 ? -18.596 2.459 4.247 1.00 98.31 182 ARG A N 1
ATOM 1427 C CA . ARG A 1 182 ? -19.069 1.790 5.472 1.00 98.31 182 ARG A CA 1
ATOM 1428 C C . ARG A 1 182 ? -18.782 2.613 6.723 1.00 98.31 182 ARG A C 1
ATOM 1430 O O . ARG A 1 182 ? -19.655 2.707 7.582 1.00 98.31 182 ARG A O 1
ATOM 1437 N N . TYR A 1 183 ? -17.610 3.245 6.809 1.00 98.50 183 TYR A N 1
ATOM 1438 C CA . TYR A 1 183 ? -17.286 4.210 7.863 1.00 98.50 183 TYR A CA 1
ATOM 1439 C C . TYR A 1 183 ? -18.300 5.363 7.895 1.00 98.50 183 TYR A C 1
ATOM 1441 O O . TYR A 1 183 ? -18.936 5.604 8.922 1.00 98.50 183 TYR A O 1
ATOM 1449 N N . CYS A 1 184 ? -18.515 6.027 6.760 1.00 98.50 184 CYS A N 1
ATOM 1450 C CA . CYS A 1 184 ? -19.425 7.166 6.662 1.00 98.50 184 CYS A CA 1
ATOM 1451 C C . CYS A 1 184 ? -20.863 6.787 7.012 1.00 98.50 184 CYS A C 1
ATOM 1453 O O . CYS A 1 184 ? -21.509 7.483 7.793 1.00 98.50 184 CYS A O 1
ATOM 1455 N N . THR A 1 185 ? -21.329 5.647 6.500 1.00 98.31 185 THR A N 1
ATOM 1456 C CA . THR A 1 185 ? -22.675 5.128 6.761 1.00 98.31 185 THR A CA 1
ATOM 1457 C C . THR A 1 185 ? -22.857 4.772 8.232 1.00 98.31 185 THR A C 1
ATOM 1459 O O . THR A 1 185 ? -23.847 5.167 8.842 1.00 98.31 185 THR A O 1
ATOM 1462 N N . ARG A 1 186 ? -21.902 4.043 8.825 1.00 97.38 186 ARG A N 1
ATOM 1463 C CA . ARG A 1 186 ? -22.007 3.568 10.209 1.00 97.38 186 ARG A CA 1
ATOM 1464 C C . ARG A 1 186 ? -21.981 4.710 11.221 1.00 97.38 186 ARG A C 1
ATOM 1466 O O . ARG A 1 186 ? -22.735 4.666 12.184 1.00 97.38 186 ARG A O 1
ATOM 1473 N N . TYR A 1 187 ? -21.120 5.704 11.015 1.00 97.12 187 TYR A N 1
ATOM 1474 C CA . TYR A 1 187 ? -20.858 6.752 12.008 1.00 97.12 187 TYR A CA 1
ATOM 1475 C C . TYR A 1 187 ? -21.454 8.116 11.637 1.00 97.12 187 TYR A C 1
ATOM 1477 O O . TYR A 1 187 ? -21.114 9.117 12.266 1.00 97.12 187 TYR A O 1
ATOM 1485 N N . ALA A 1 188 ? -22.313 8.167 10.610 1.00 97.38 188 ALA A N 1
ATOM 1486 C CA . ALA A 1 188 ? -22.907 9.395 10.075 1.00 97.38 188 ALA A CA 1
ATOM 1487 C C . ALA A 1 188 ? -21.854 10.489 9.793 1.00 97.38 188 ALA A C 1
ATOM 1489 O O . ALA A 1 188 ? -21.989 11.644 10.206 1.00 97.38 188 ALA A O 1
ATOM 1490 N N . ARG A 1 189 ? -20.767 10.101 9.116 1.00 97.44 189 ARG A N 1
ATOM 1491 C CA . ARG A 1 189 ? -19.644 10.980 8.749 1.00 97.44 189 ARG A CA 1
ATOM 1492 C C . ARG A 1 189 ? -19.694 11.367 7.274 1.00 97.44 189 ARG A C 1
ATOM 1494 O O . ARG A 1 189 ? -20.384 10.736 6.480 1.00 97.44 189 ARG A O 1
ATOM 1501 N N . SER A 1 190 ? -18.927 12.396 6.919 1.00 96.75 190 SER A N 1
ATOM 1502 C CA . SER A 1 190 ? -18.715 12.831 5.537 1.00 96.75 190 SER A CA 1
ATOM 1503 C C . SER A 1 190 ? -17.219 12.833 5.248 1.00 96.75 190 SER A C 1
ATOM 1505 O O . SER A 1 190 ? -16.530 13.818 5.511 1.00 96.75 190 SER A O 1
ATOM 1507 N N . PHE A 1 191 ? -16.725 11.721 4.717 1.00 97.56 191 PHE A N 1
ATOM 1508 C CA . PHE A 1 191 ? -15.315 11.510 4.418 1.00 97.56 191 PHE A CA 1
ATOM 1509 C C . PHE A 1 191 ? -15.171 10.684 3.136 1.00 97.56 191 PHE A C 1
ATOM 1511 O O . PHE A 1 191 ? -16.057 9.905 2.791 1.00 97.56 191 PHE A O 1
ATOM 1518 N N . ASP A 1 192 ? -14.074 10.854 2.408 1.00 98.19 192 ASP A N 1
ATOM 1519 C CA . ASP A 1 192 ? -13.835 10.155 1.147 1.00 98.19 192 ASP A CA 1
ATOM 1520 C C . ASP A 1 192 ? -12.345 9.822 0.960 1.00 98.19 192 ASP A C 1
ATOM 1522 O O . ASP A 1 192 ? -11.479 10.198 1.759 1.00 98.19 192 ASP A O 1
ATOM 1526 N N . LEU A 1 193 ? -12.030 9.084 -0.109 1.00 98.38 193 LEU A N 1
ATOM 1527 C CA . LEU A 1 193 ? -10.646 8.732 -0.426 1.00 98.38 193 LEU A CA 1
ATOM 1528 C C . LEU A 1 193 ? -9.798 9.975 -0.741 1.00 98.38 193 LEU A C 1
ATOM 1530 O O . LEU A 1 193 ? -8.599 9.976 -0.474 1.00 98.38 193 LEU A O 1
ATOM 1534 N N . ALA A 1 194 ? -10.382 11.040 -1.299 1.00 98.00 194 ALA A N 1
ATOM 1535 C CA . ALA A 1 194 ? -9.654 12.282 -1.550 1.00 98.00 194 ALA A CA 1
ATOM 1536 C C . ALA A 1 194 ? -9.196 12.936 -0.235 1.00 98.00 194 ALA A C 1
ATOM 1538 O O . ALA A 1 194 ? -8.030 13.310 -0.125 1.00 98.00 194 ALA A O 1
ATOM 1539 N N . GLY A 1 195 ? -10.064 12.976 0.776 1.00 98.06 195 GLY A N 1
ATOM 1540 C CA . GLY A 1 195 ? -9.762 13.442 2.124 1.00 98.06 195 GLY A CA 1
ATOM 1541 C C . GLY A 1 195 ? -8.708 12.581 2.814 1.00 98.06 195 GLY A C 1
ATOM 1542 O O . GLY A 1 195 ? -7.765 13.126 3.388 1.00 98.06 195 GLY A O 1
ATOM 1543 N N . LEU A 1 196 ? -8.800 11.250 2.703 1.00 98.50 196 LEU A N 1
ATOM 1544 C CA . LEU A 1 196 ? -7.767 10.352 3.232 1.00 98.50 196 LEU A CA 1
ATOM 1545 C C . LEU A 1 196 ? -6.408 10.595 2.561 1.00 98.50 196 LEU A C 1
ATOM 1547 O O . LEU A 1 196 ? -5.380 10.663 3.237 1.00 98.50 196 LEU A O 1
ATOM 1551 N N . ARG A 1 197 ? -6.396 10.773 1.235 1.00 97.75 197 ARG A N 1
ATOM 1552 C CA . ARG A 1 197 ? -5.176 11.079 0.483 1.00 97.75 197 ARG A CA 1
ATOM 1553 C C . ARG A 1 197 ? -4.569 12.401 0.918 1.00 97.75 197 ARG A C 1
ATOM 1555 O O . ARG A 1 197 ? -3.419 12.414 1.338 1.00 97.75 197 ARG A O 1
ATOM 1562 N N . SER A 1 198 ? -5.327 13.494 0.870 1.00 97.12 198 SER A N 1
ATOM 1563 C CA . SER A 1 198 ? -4.788 14.830 1.144 1.00 97.12 198 SER A CA 1
ATOM 1564 C C . SER A 1 198 ? -4.333 15.016 2.591 1.00 97.12 198 SER A C 1
ATOM 1566 O O . SER A 1 198 ? -3.484 15.862 2.852 1.00 97.12 198 SER A O 1
ATOM 1568 N N . ARG A 1 199 ? -4.919 14.270 3.537 1.00 98.12 199 ARG A N 1
ATOM 1569 C CA . ARG A 1 199 ? -4.617 14.404 4.968 1.00 98.12 199 ARG A CA 1
ATOM 1570 C C . ARG A 1 199 ? -3.625 13.377 5.488 1.00 98.12 199 ARG A C 1
ATOM 1572 O O . ARG A 1 199 ? -3.037 13.622 6.526 1.00 98.12 199 ARG A O 1
ATOM 1579 N N . VAL A 1 200 ? -3.444 12.242 4.816 1.00 98.06 200 VAL A N 1
ATOM 1580 C CA . VAL A 1 200 ? -2.551 11.181 5.304 1.00 98.06 200 VAL A CA 1
ATOM 1581 C C . VAL A 1 200 ? -1.664 10.650 4.189 1.00 98.06 200 VAL A C 1
ATOM 1583 O O . VAL A 1 200 ? -0.450 10.808 4.257 1.00 98.06 200 VAL A O 1
ATOM 1586 N N . LEU A 1 201 ? -2.243 10.020 3.161 1.00 97.88 201 LEU A N 1
ATOM 1587 C CA . LEU A 1 201 ? -1.454 9.193 2.236 1.00 97.88 201 LEU A CA 1
ATOM 1588 C C . LEU A 1 201 ? -0.503 10.009 1.350 1.00 97.88 201 LEU A C 1
ATOM 1590 O O . LEU A 1 201 ? 0.562 9.524 0.992 1.00 97.88 201 LEU A O 1
ATOM 1594 N N . ALA A 1 202 ? -0.874 11.240 0.997 1.00 96.44 202 ALA A N 1
ATOM 1595 C CA . ALA A 1 202 ? -0.067 12.120 0.158 1.00 96.44 202 ALA A CA 1
ATOM 1596 C C . ALA A 1 202 ? 0.921 12.987 0.955 1.00 96.44 202 ALA A C 1
ATOM 1598 O O . ALA A 1 202 ? 1.587 13.833 0.362 1.00 96.44 202 ALA A O 1
ATOM 1599 N N . LEU A 1 203 ? 1.018 12.810 2.278 1.00 96.06 203 LEU A N 1
ATOM 1600 C CA . LEU A 1 203 ? 1.989 13.550 3.076 1.00 96.06 203 LEU A CA 1
ATOM 1601 C C . LEU A 1 203 ? 3.402 12.988 2.860 1.00 96.06 203 LEU A C 1
ATOM 1603 O O . LEU A 1 203 ? 3.605 11.788 3.072 1.00 96.06 203 LEU A O 1
ATOM 1607 N N . PRO A 1 204 ? 4.386 13.830 2.490 1.00 93.06 204 PRO A N 1
ATOM 1608 C CA . PRO A 1 204 ? 5.778 13.430 2.282 1.00 93.06 204 PRO A CA 1
ATOM 1609 C C . PRO A 1 204 ? 6.365 12.543 3.384 1.00 93.06 204 PRO A C 1
ATOM 1611 O O . PRO A 1 204 ? 7.002 11.529 3.107 1.00 93.06 204 PRO A O 1
ATOM 1614 N N . GLU A 1 205 ? 6.123 12.906 4.640 1.00 94.44 205 GLU A N 1
ATOM 1615 C CA . GLU A 1 205 ? 6.670 12.246 5.825 1.00 94.44 205 GLU A CA 1
ATOM 1616 C C . GLU A 1 205 ? 5.996 10.900 6.116 1.00 94.44 205 GLU A C 1
ATOM 1618 O O . GLU A 1 205 ? 6.546 10.079 6.848 1.00 94.44 205 GLU A O 1
ATOM 1623 N N . LEU A 1 206 ? 4.824 10.655 5.523 1.00 96.56 206 LEU A N 1
ATOM 1624 C CA . LEU A 1 206 ? 4.066 9.411 5.645 1.00 96.56 206 LEU A CA 1
ATOM 1625 C C . LEU A 1 206 ? 4.137 8.546 4.383 1.00 96.56 206 LEU A C 1
ATOM 1627 O O . LEU A 1 206 ? 3.405 7.565 4.282 1.00 96.56 206 LEU A O 1
ATOM 1631 N N . ARG A 1 207 ? 5.029 8.850 3.434 1.00 94.94 207 ARG A N 1
ATOM 1632 C CA . ARG A 1 207 ? 5.158 8.120 2.162 1.00 94.94 207 ARG A CA 1
ATOM 1633 C C . ARG A 1 207 ? 5.289 6.606 2.344 1.00 94.94 207 ARG A C 1
ATOM 1635 O O . ARG A 1 207 ? 4.596 5.841 1.677 1.00 94.94 207 ARG A O 1
ATOM 1642 N N . ASP A 1 208 ? 6.159 6.164 3.249 1.00 95.38 208 ASP A N 1
ATOM 1643 C CA . ASP A 1 208 ? 6.372 4.730 3.474 1.00 95.38 208 ASP A CA 1
ATOM 1644 C C . ASP A 1 208 ? 5.163 4.093 4.185 1.00 95.38 208 ASP A C 1
ATOM 1646 O O . ASP A 1 208 ? 4.797 2.959 3.881 1.00 95.38 208 ASP A O 1
ATOM 1650 N N . ALA A 1 209 ? 4.462 4.846 5.043 1.00 97.75 209 ALA A N 1
ATOM 1651 C CA . ALA A 1 209 ? 3.194 4.414 5.631 1.00 97.75 209 ALA A CA 1
ATOM 1652 C C . ALA A 1 209 ? 2.068 4.324 4.582 1.00 97.75 209 ALA A C 1
ATOM 1654 O O . ALA A 1 209 ? 1.252 3.409 4.642 1.00 97.75 209 ALA A O 1
ATOM 1655 N N . ALA A 1 210 ? 2.036 5.211 3.584 1.00 97.62 210 ALA A N 1
ATOM 1656 C CA . ALA A 1 210 ? 1.094 5.133 2.467 1.00 97.62 210 ALA A CA 1
ATOM 1657 C C . ALA A 1 210 ? 1.352 3.894 1.592 1.00 97.62 210 ALA A C 1
ATOM 1659 O O . ALA A 1 210 ? 0.422 3.171 1.222 1.00 97.62 210 ALA A O 1
ATOM 1660 N N . PHE A 1 211 ? 2.624 3.582 1.331 1.00 96.25 211 PHE A N 1
ATOM 1661 C CA . PHE A 1 211 ? 3.005 2.336 0.669 1.00 96.25 211 PHE A CA 1
ATOM 1662 C C . PHE A 1 211 ? 2.612 1.102 1.482 1.00 96.25 211 PHE A C 1
ATOM 1664 O O . PHE A 1 211 ? 2.010 0.181 0.930 1.00 96.25 211 PHE A O 1
ATOM 1671 N N . LEU A 1 212 ? 2.888 1.097 2.789 1.00 98.38 212 LEU A N 1
ATOM 1672 C CA . LEU A 1 212 ? 2.476 0.014 3.680 1.00 98.38 212 LEU A CA 1
ATOM 1673 C C . LEU A 1 212 ? 0.951 -0.149 3.690 1.00 98.38 212 LEU A C 1
ATOM 1675 O O . LEU A 1 212 ? 0.461 -1.272 3.631 1.00 98.38 212 LEU A O 1
ATOM 1679 N N . TYR A 1 213 ? 0.199 0.955 3.687 1.00 98.62 213 TYR A N 1
ATOM 1680 C CA . TYR A 1 213 ? -1.260 0.938 3.619 1.00 98.62 213 TYR A CA 1
ATOM 1681 C C . TYR A 1 213 ? -1.763 0.287 2.329 1.00 98.62 213 TYR A C 1
ATOM 1683 O O . TYR A 1 213 ? -2.517 -0.684 2.383 1.00 98.62 213 TYR A O 1
ATOM 1691 N N . SER A 1 214 ? -1.327 0.778 1.166 1.00 98.12 214 SER A N 1
ATOM 1692 C CA . SER A 1 214 ? -1.751 0.227 -0.128 1.00 98.12 214 SER A CA 1
ATOM 1693 C C . SER A 1 214 ? -1.361 -1.248 -0.290 1.00 98.12 214 SER A C 1
ATOM 1695 O O . SER A 1 214 ? -2.149 -2.032 -0.820 1.00 98.12 214 SER A O 1
ATOM 1697 N N . TYR A 1 215 ? -0.190 -1.649 0.210 1.00 98.50 215 TYR A N 1
ATOM 1698 C CA . TYR A 1 215 ? 0.268 -3.040 0.237 1.00 98.50 215 TYR A CA 1
ATOM 1699 C C . TYR A 1 215 ? -0.578 -3.924 1.162 1.00 98.50 215 TYR A C 1
ATOM 1701 O O . TYR A 1 215 ? -1.067 -4.975 0.740 1.00 98.50 215 TYR A O 1
ATOM 1709 N N . ALA A 1 216 ? -0.803 -3.494 2.405 1.00 98.62 216 ALA A N 1
ATOM 1710 C CA . ALA A 1 216 ? -1.592 -4.236 3.383 1.00 98.62 216 ALA A CA 1
ATOM 1711 C C . ALA A 1 216 ? -3.046 -4.410 2.921 1.00 98.62 216 ALA A C 1
ATOM 1713 O O . ALA A 1 216 ? -3.611 -5.493 3.072 1.00 98.62 216 ALA A O 1
ATOM 1714 N N . MET A 1 217 ? -3.631 -3.393 2.278 1.00 98.38 217 MET A N 1
ATOM 1715 C CA . MET A 1 217 ? -4.967 -3.488 1.683 1.00 98.38 217 MET A CA 1
ATOM 1716 C C . MET A 1 217 ? -5.027 -4.507 0.536 1.00 98.38 217 MET A C 1
ATOM 1718 O O . MET A 1 217 ? -5.966 -5.306 0.487 1.00 98.38 217 MET A O 1
ATOM 1722 N N . ALA A 1 218 ? -4.011 -4.556 -0.334 1.00 98.06 218 ALA A N 1
ATOM 1723 C CA . ALA A 1 218 ? -3.934 -5.564 -1.393 1.00 98.06 218 ALA A CA 1
ATOM 1724 C C . ALA A 1 218 ? -3.801 -6.988 -0.827 1.00 98.06 218 ALA A C 1
ATOM 1726 O O . ALA A 1 218 ? -4.485 -7.909 -1.284 1.00 98.06 218 ALA A O 1
ATOM 1727 N N . ARG A 1 219 ? -2.975 -7.175 0.213 1.00 98.31 219 ARG A N 1
ATOM 1728 C CA . ARG A 1 219 ? -2.860 -8.462 0.920 1.00 98.31 219 ARG A CA 1
ATOM 1729 C C . ARG A 1 219 ? -4.161 -8.858 1.608 1.00 98.31 219 ARG A C 1
ATOM 1731 O O . ARG A 1 219 ? -4.550 -10.020 1.519 1.00 98.31 219 ARG A O 1
ATOM 1738 N N . ALA A 1 220 ? -4.849 -7.912 2.252 1.00 98.19 220 ALA A N 1
ATOM 1739 C CA . ALA A 1 220 ? -6.139 -8.154 2.891 1.00 98.19 220 ALA A CA 1
ATOM 1740 C C . ALA A 1 220 ? -7.178 -8.634 1.871 1.00 98.19 220 ALA A C 1
ATOM 1742 O O . ALA A 1 220 ? -7.844 -9.640 2.107 1.00 98.19 220 ALA A O 1
ATOM 1743 N N . ALA A 1 221 ? -7.275 -7.962 0.718 1.00 96.94 221 ALA A N 1
ATOM 1744 C CA . ALA A 1 221 ? -8.179 -8.357 -0.360 1.00 96.94 221 ALA A CA 1
ATOM 1745 C C . ALA A 1 221 ? -7.875 -9.774 -0.874 1.00 96.94 221 ALA A C 1
ATOM 1747 O O . ALA A 1 221 ? -8.790 -10.582 -1.024 1.00 96.94 221 ALA A O 1
ATOM 1748 N N . ARG A 1 222 ? -6.593 -10.106 -1.076 1.00 96.00 222 ARG A N 1
ATOM 1749 C CA . ARG A 1 222 ? -6.173 -11.451 -1.498 1.00 96.00 222 ARG A CA 1
ATOM 1750 C C . ARG A 1 222 ? -6.519 -12.515 -0.460 1.00 96.00 222 ARG A C 1
ATOM 1752 O O . ARG A 1 222 ? -7.029 -13.569 -0.824 1.00 96.00 222 ARG A O 1
ATOM 1759 N N . LEU A 1 223 ? -6.258 -12.245 0.819 1.00 97.00 223 LEU A N 1
ATOM 1760 C CA . LEU A 1 223 ? -6.546 -13.195 1.890 1.00 97.00 223 LEU A CA 1
ATOM 1761 C C . LEU A 1 223 ? -8.059 -13.409 2.054 1.00 97.00 223 LEU A C 1
ATOM 1763 O O . LEU A 1 223 ? -8.492 -14.541 2.221 1.00 97.00 223 LEU A O 1
ATOM 1767 N N . LEU A 1 224 ? -8.875 -12.360 1.927 1.00 96.88 224 LEU A N 1
ATOM 1768 C CA . LEU A 1 224 ? -10.342 -12.464 1.948 1.00 96.88 224 LEU A CA 1
ATOM 1769 C C . LEU A 1 224 ? -10.920 -13.234 0.752 1.00 96.88 224 LEU A C 1
ATOM 1771 O O . LEU A 1 224 ? -12.020 -13.769 0.854 1.00 96.88 224 LEU A O 1
ATOM 1775 N N . ALA A 1 225 ? -10.197 -13.307 -0.367 1.00 95.69 225 ALA A N 1
ATOM 1776 C CA . ALA A 1 225 ? -10.644 -14.007 -1.568 1.00 95.69 225 ALA A CA 1
ATOM 1777 C C . ALA A 1 225 ? -10.397 -15.528 -1.539 1.00 95.69 225 ALA A C 1
ATOM 1779 O O . ALA A 1 225 ? -10.873 -16.234 -2.431 1.00 95.69 225 ALA A O 1
ATOM 1780 N N . ILE A 1 226 ? -9.652 -16.056 -0.557 1.00 94.81 226 ILE A N 1
ATOM 1781 C CA . ILE A 1 226 ? -9.411 -17.504 -0.474 1.00 94.81 226 ILE A CA 1
ATOM 1782 C C . ILE A 1 226 ? -10.670 -18.244 0.020 1.00 94.81 226 ILE A C 1
ATOM 1784 O O . ILE A 1 226 ? -11.436 -17.688 0.809 1.00 94.81 226 ILE A O 1
ATOM 1788 N N . PRO A 1 227 ? -10.878 -19.516 -0.373 1.00 95.44 227 PRO A N 1
ATOM 1789 C CA . PRO A 1 227 ? -11.985 -20.328 0.132 1.00 95.44 227 PRO A CA 1
ATOM 1790 C C . PRO A 1 227 ? -12.033 -20.406 1.665 1.00 95.44 227 PRO A C 1
ATOM 1792 O O . PRO A 1 227 ? -11.006 -20.607 2.312 1.00 95.44 227 PRO A O 1
ATOM 1795 N N . GLU A 1 228 ? -13.231 -20.326 2.249 1.00 92.88 228 GLU A N 1
ATOM 1796 C CA . G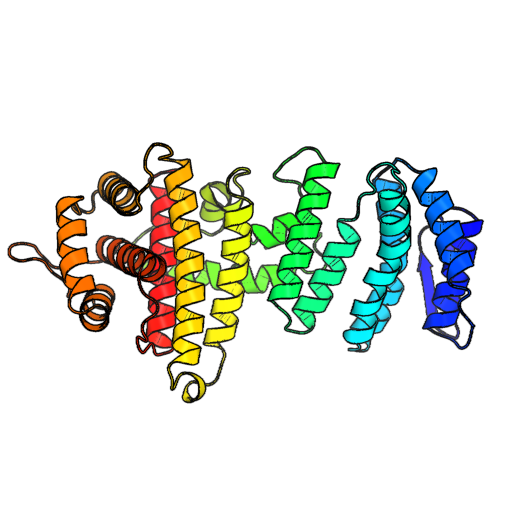LU A 1 228 ? -13.454 -20.335 3.707 1.00 92.88 228 GLU A CA 1
ATOM 1797 C C . GLU A 1 228 ? -12.833 -21.558 4.405 1.00 92.88 228 GLU A C 1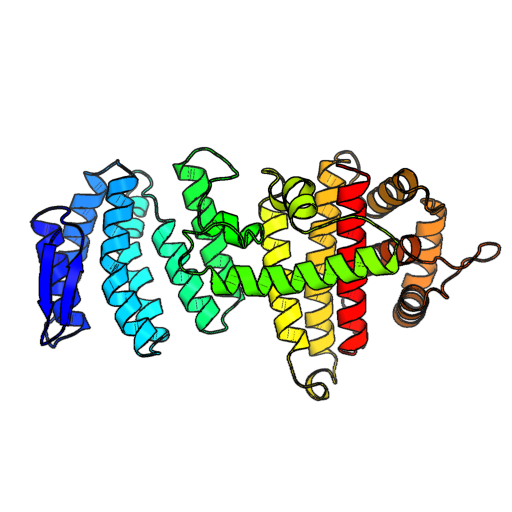
ATOM 1799 O O . GLU A 1 228 ? -12.323 -21.463 5.517 1.00 92.88 228 GLU A O 1
ATOM 1804 N N . GLN A 1 229 ? -12.772 -22.709 3.731 1.00 94.06 229 GLN A N 1
ATOM 1805 C CA . GLN A 1 229 ? -12.159 -23.923 4.278 1.00 94.06 229 GLN A CA 1
ATOM 1806 C C . GLN A 1 229 ? -10.654 -23.756 4.527 1.00 94.06 229 GLN A C 1
ATOM 1808 O O . GLN A 1 229 ? -10.097 -24.436 5.387 1.00 94.06 229 GLN A O 1
ATOM 1813 N N . LEU A 1 230 ? -9.993 -22.850 3.798 1.00 94.12 230 LEU A N 1
ATOM 1814 C CA . LEU A 1 230 ? -8.576 -22.542 3.979 1.00 94.12 230 LEU A CA 1
ATOM 1815 C C . LEU A 1 230 ? -8.318 -21.600 5.154 1.00 94.12 230 LEU A C 1
ATOM 1817 O O . LEU A 1 230 ? -7.165 -21.467 5.541 1.00 94.12 230 LEU A O 1
ATOM 1821 N N . TRP A 1 231 ? -9.350 -20.995 5.750 1.00 93.56 231 TRP A N 1
ATOM 1822 C CA . TRP A 1 231 ? -9.236 -20.216 6.989 1.00 93.56 231 TRP A CA 1
ATOM 1823 C C . TRP A 1 231 ? -9.164 -21.093 8.245 1.00 93.56 231 TRP A C 1
ATOM 1825 O O . TRP A 1 231 ? -8.849 -20.615 9.338 1.00 93.56 231 TRP A O 1
ATOM 1835 N N . LEU A 1 232 ? -9.420 -22.396 8.104 1.00 86.62 232 LEU A N 1
ATOM 1836 C CA . LEU A 1 232 ? -9.369 -23.352 9.200 1.00 86.62 232 LEU A CA 1
ATOM 1837 C C . LEU A 1 232 ? -7.915 -23.638 9.594 1.00 86.62 232 LEU A C 1
ATOM 1839 O O . LEU A 1 232 ? -7.270 -24.543 9.073 1.00 86.62 232 LEU A O 1
ATOM 1843 N N . GLY A 1 233 ? -7.392 -22.878 10.554 1.00 87.12 233 GLY A N 1
ATOM 1844 C CA . GLY A 1 233 ? -6.128 -23.210 11.200 1.00 87.12 233 GLY A CA 1
ATOM 1845 C C . GLY A 1 233 ? -5.358 -22.014 11.750 1.00 87.12 233 GLY A C 1
ATOM 1846 O O . GLY A 1 233 ? -5.797 -20.869 11.641 1.00 87.12 233 GLY A O 1
ATOM 1847 N N . PRO A 1 234 ? -4.187 -22.277 12.352 1.00 90.94 234 PRO A N 1
ATOM 1848 C 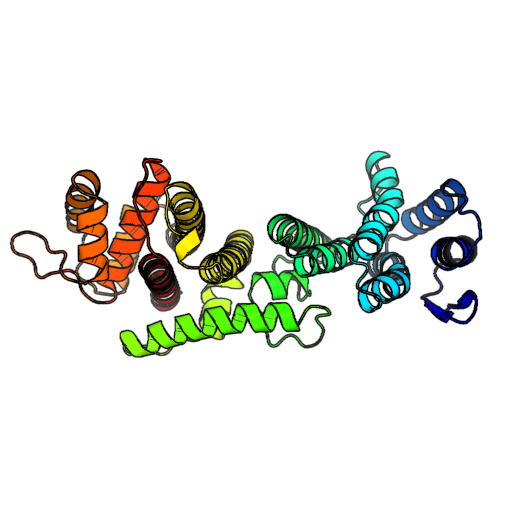CA . PRO A 1 234 ? -3.350 -21.238 12.934 1.00 90.94 234 PRO A CA 1
ATOM 1849 C C . PRO A 1 234 ? -2.607 -20.372 11.930 1.00 90.94 234 PRO A C 1
ATOM 1851 O O . PRO A 1 234 ? -2.349 -19.205 12.208 1.00 90.94 234 PRO A O 1
ATOM 1854 N N . PHE A 1 235 ? -2.295 -20.914 10.757 1.00 92.69 235 PHE A N 1
ATOM 1855 C CA . PHE A 1 235 ? -1.478 -20.214 9.776 1.00 92.69 235 PHE A CA 1
ATOM 1856 C C . PHE A 1 235 ? -2.207 -19.053 9.064 1.00 92.69 235 PHE A C 1
ATOM 1858 O O . PHE A 1 235 ? -1.677 -17.945 9.094 1.00 92.69 235 PHE A O 1
ATOM 1865 N N . PRO A 1 236 ? -3.427 -19.219 8.510 1.00 93.06 236 PRO A N 1
ATOM 1866 C CA . PRO A 1 236 ? -4.178 -18.101 7.921 1.00 93.06 236 PRO A CA 1
ATOM 1867 C C . PRO A 1 236 ? -4.467 -16.990 8.932 1.00 93.06 236 PRO A C 1
ATOM 1869 O O . PRO A 1 236 ? -4.379 -15.812 8.603 1.00 93.06 236 PRO A O 1
ATOM 1872 N N . ALA A 1 237 ? -4.751 -17.363 10.184 1.00 92.38 237 ALA A N 1
ATOM 1873 C CA . ALA A 1 237 ? -4.949 -16.401 11.258 1.00 92.38 237 ALA A CA 1
ATOM 1874 C C . ALA A 1 237 ? -3.676 -15.592 11.552 1.00 92.38 237 ALA A C 1
ATOM 1876 O O . ALA A 1 237 ? -3.767 -14.388 11.774 1.00 92.38 237 ALA A O 1
ATOM 1877 N N . GLN A 1 238 ? -2.494 -16.218 11.515 1.00 93.31 238 GLN A N 1
ATOM 1878 C CA . GLN A 1 238 ? -1.230 -15.492 11.648 1.00 93.31 238 GLN A CA 1
ATOM 1879 C C . GLN A 1 238 ? -1.032 -14.505 10.492 1.00 93.31 238 GLN A C 1
ATOM 1881 O O . GLN A 1 238 ? -0.759 -13.338 10.747 1.00 93.31 238 GLN A O 1
ATOM 1886 N N . LEU A 1 239 ? -1.262 -14.933 9.244 1.00 95.19 239 LEU A N 1
ATOM 1887 C CA . LEU A 1 239 ? -1.185 -14.044 8.076 1.00 95.19 239 LEU A CA 1
ATOM 1888 C C . LEU A 1 239 ? -2.153 -12.856 8.194 1.00 95.19 239 LEU A C 1
ATOM 1890 O O . LEU A 1 239 ? -1.791 -11.725 7.876 1.00 95.19 239 LEU A O 1
ATOM 1894 N N . ALA A 1 240 ? -3.371 -13.102 8.679 1.00 96.56 240 ALA A N 1
ATOM 1895 C CA . ALA A 1 240 ? -4.351 -12.060 8.956 1.00 96.56 240 ALA A CA 1
ATOM 1896 C C . ALA A 1 240 ? -3.850 -11.075 10.025 1.00 96.56 240 ALA A C 1
ATOM 1898 O O . ALA A 1 240 ? -3.951 -9.863 9.837 1.00 96.56 240 ALA A O 1
ATOM 1899 N N . PHE A 1 241 ? -3.285 -11.569 11.132 1.00 95.44 241 PHE A N 1
ATOM 1900 C CA . PHE A 1 241 ? -2.748 -10.708 12.187 1.00 95.44 241 PHE A CA 1
ATOM 1901 C C . PHE A 1 241 ? -1.523 -9.904 11.749 1.00 95.44 241 PHE A C 1
ATOM 1903 O O . PHE A 1 241 ? -1.401 -8.762 12.187 1.00 95.44 241 PHE A O 1
ATOM 1910 N N . ASP A 1 242 ? -0.676 -10.438 10.868 1.00 95.75 242 ASP A N 1
ATOM 1911 C CA . ASP A 1 242 ? 0.437 -9.682 10.287 1.00 95.75 242 ASP A CA 1
ATOM 1912 C C . ASP A 1 242 ? -0.099 -8.479 9.487 1.00 95.75 242 ASP A C 1
ATOM 1914 O O . ASP A 1 242 ? 0.332 -7.349 9.700 1.00 95.75 242 ASP A O 1
ATOM 1918 N N . ILE A 1 243 ? -1.129 -8.688 8.655 1.00 98.12 243 ILE A N 1
ATOM 1919 C CA . ILE A 1 243 ? -1.782 -7.611 7.886 1.00 98.12 243 ILE A CA 1
ATOM 1920 C C . ILE A 1 243 ? -2.472 -6.594 8.810 1.00 98.12 243 ILE A C 1
ATOM 1922 O O . ILE A 1 243 ? -2.387 -5.385 8.591 1.00 98.12 243 ILE A O 1
ATOM 1926 N N . ILE A 1 244 ? -3.162 -7.063 9.854 1.00 98.19 244 ILE A N 1
ATOM 1927 C CA . ILE A 1 244 ? -3.782 -6.186 10.859 1.00 98.19 244 ILE A CA 1
ATOM 1928 C C . ILE A 1 244 ? -2.712 -5.335 11.547 1.00 98.19 244 ILE A C 1
ATOM 1930 O O . ILE A 1 244 ? -2.920 -4.142 11.761 1.00 98.19 244 ILE A O 1
ATOM 1934 N N . PHE A 1 245 ? -1.575 -5.930 11.902 1.00 97.38 245 PHE A N 1
ATOM 1935 C CA . PHE A 1 245 ? -0.493 -5.211 12.555 1.00 97.38 245 PHE A CA 1
ATOM 1936 C C . PHE A 1 245 ? 0.134 -4.166 11.627 1.00 97.38 245 PHE A C 1
ATOM 1938 O O . PHE A 1 245 ? 0.317 -3.030 12.061 1.00 97.38 245 PHE A O 1
ATOM 1945 N N . ASP A 1 246 ? 0.353 -4.492 10.351 1.00 98.31 246 ASP A N 1
ATOM 1946 C CA . ASP A 1 246 ? 0.812 -3.535 9.336 1.00 98.31 246 ASP A CA 1
ATOM 1947 C C . ASP A 1 246 ? -0.125 -2.315 9.257 1.00 98.31 246 ASP A C 1
ATOM 1949 O O . ASP A 1 246 ? 0.321 -1.168 9.298 1.00 98.31 246 ASP A O 1
ATOM 1953 N N . LEU A 1 247 ? -1.444 -2.532 9.241 1.00 98.69 247 LEU A N 1
ATOM 1954 C CA . LEU A 1 247 ? -2.423 -1.440 9.260 1.00 98.69 247 LEU A CA 1
ATOM 1955 C C . LEU A 1 247 ? -2.424 -0.660 10.584 1.00 98.69 247 LEU A C 1
ATOM 1957 O O . LEU A 1 247 ? -2.609 0.559 10.576 1.00 98.69 247 LEU A O 1
ATOM 1961 N N . CYS A 1 248 ? -2.191 -1.321 11.722 1.00 98.62 248 CYS A N 1
ATOM 1962 C CA . CYS A 1 248 ? -1.979 -0.627 12.992 1.00 98.62 248 CYS A CA 1
ATOM 1963 C C . CYS A 1 248 ? -0.754 0.291 12.928 1.00 98.62 248 CYS A C 1
ATOM 1965 O O . CYS A 1 248 ? -0.830 1.393 13.463 1.00 98.62 248 CYS A O 1
ATOM 1967 N N . LEU A 1 249 ? 0.338 -0.122 12.274 1.00 98.19 249 LEU A N 1
ATOM 1968 C CA . LEU A 1 249 ? 1.524 0.720 12.092 1.00 98.19 249 LEU A CA 1
ATOM 1969 C C . LEU A 1 249 ? 1.215 1.949 11.237 1.00 98.19 249 LEU A C 1
ATOM 1971 O O . LEU A 1 249 ? 1.652 3.037 11.590 1.00 98.19 249 LEU A O 1
ATOM 1975 N N . VAL A 1 250 ? 0.398 1.820 10.187 1.00 98.69 250 VAL A N 1
ATOM 1976 C CA . VAL A 1 250 ? -0.065 2.979 9.399 1.00 98.69 250 VAL A CA 1
ATOM 1977 C C . VAL A 1 250 ? -0.820 3.980 10.279 1.00 98.69 250 VAL A C 1
ATOM 1979 O O . VAL A 1 250 ? -0.549 5.181 10.227 1.00 98.69 250 VAL A O 1
ATOM 1982 N N . VAL A 1 251 ? -1.748 3.499 11.115 1.00 98.69 251 VAL A N 1
ATOM 1983 C CA . VAL A 1 251 ? -2.480 4.350 12.069 1.00 98.69 251 VAL A CA 1
ATOM 1984 C C . VAL A 1 251 ? -1.524 4.985 13.084 1.00 98.69 251 VAL A C 1
ATOM 1986 O O . VAL A 1 251 ? -1.625 6.184 13.344 1.00 98.69 251 VAL A O 1
ATOM 1989 N N . ASP A 1 252 ? -0.593 4.206 13.641 1.00 98.06 252 ASP A N 1
ATOM 1990 C CA . ASP A 1 252 ? 0.414 4.665 14.605 1.00 98.06 252 ASP A CA 1
ATOM 1991 C C . ASP A 1 252 ? 1.278 5.780 13.994 1.00 98.06 252 ASP A C 1
ATOM 1993 O O . ASP A 1 252 ? 1.375 6.860 14.571 1.00 98.06 252 ASP A O 1
ATOM 1997 N N . SER A 1 253 ? 1.795 5.588 12.774 1.00 98.25 253 SER A N 1
ATOM 1998 C CA . SER A 1 253 ? 2.567 6.594 12.032 1.00 98.25 253 SER A CA 1
ATOM 1999 C C . SER A 1 253 ? 1.770 7.873 11.770 1.00 98.25 253 SER A C 1
ATOM 2001 O O . SER A 1 253 ? 2.284 8.970 11.995 1.00 98.25 253 SER A O 1
ATOM 2003 N N . ALA A 1 254 ? 0.507 7.756 11.346 1.00 98.62 254 ALA A N 1
ATOM 2004 C CA . ALA A 1 254 ? -0.344 8.915 11.084 1.00 98.62 254 ALA A CA 1
ATOM 2005 C C . ALA A 1 254 ? -0.626 9.738 12.353 1.00 98.62 254 ALA A C 1
ATOM 2007 O O . ALA A 1 254 ? -0.690 10.967 12.283 1.00 98.62 254 ALA A O 1
ATOM 2008 N N . ILE A 1 255 ? -0.773 9.092 13.515 1.00 98.50 255 ILE A N 1
ATOM 2009 C CA . ILE A 1 255 ? -0.936 9.799 14.793 1.00 98.50 255 ILE A CA 1
ATOM 2010 C C . ILE A 1 255 ? 0.402 10.364 15.271 1.00 98.50 255 ILE A C 1
ATOM 2012 O O . ILE A 1 255 ? 0.446 11.520 15.684 1.00 98.50 255 ILE A O 1
ATOM 2016 N N . HIS A 1 256 ? 1.485 9.587 15.185 1.00 98.06 256 HIS A N 1
ATOM 2017 C CA . HIS A 1 256 ? 2.823 9.992 15.614 1.00 98.06 256 HIS A CA 1
ATOM 2018 C C . HIS A 1 256 ? 3.290 11.259 14.892 1.00 98.06 256 HIS A C 1
ATOM 2020 O O . HIS A 1 256 ? 3.805 12.169 15.535 1.00 98.06 256 HIS A O 1
ATOM 2026 N N . TYR A 1 257 ? 3.009 11.398 13.592 1.00 97.44 257 TYR A N 1
ATOM 2027 C CA . TYR A 1 257 ? 3.298 12.632 12.851 1.00 97.44 257 TYR A CA 1
ATOM 2028 C C . TYR A 1 257 ? 2.650 13.881 13.480 1.00 97.44 257 TYR A C 1
ATOM 2030 O O . TYR A 1 257 ? 3.219 14.971 13.453 1.00 97.44 257 TYR A O 1
ATOM 2038 N N . LYS A 1 258 ? 1.475 13.730 14.101 1.00 97.69 258 LYS A N 1
ATOM 2039 C CA . LYS A 1 258 ? 0.763 14.800 14.821 1.00 97.69 258 LYS A CA 1
ATOM 2040 C C . LYS A 1 258 ? 1.032 14.819 16.325 1.00 97.69 258 LYS A C 1
ATOM 2042 O O . LYS A 1 258 ? 0.591 15.746 17.002 1.00 97.69 258 LYS A O 1
ATOM 2047 N N . ASN A 1 259 ? 1.745 13.826 16.846 1.00 97.06 259 ASN A N 1
ATOM 2048 C CA . ASN A 1 259 ? 2.075 13.682 18.257 1.00 97.06 259 ASN A CA 1
ATOM 2049 C C . ASN A 1 259 ? 3.492 13.107 18.461 1.00 97.06 259 ASN A C 1
ATOM 2051 O O . ASN A 1 259 ? 3.646 12.064 19.099 1.00 97.06 259 ASN A O 1
ATOM 2055 N N . PRO A 1 260 ? 4.543 13.775 17.951 1.00 95.31 260 PRO A N 1
ATOM 2056 C CA . PRO A 1 260 ? 5.893 13.207 17.913 1.00 95.31 260 PRO A CA 1
ATOM 2057 C C . PRO A 1 260 ? 6.524 13.021 19.301 1.00 95.31 260 PRO A C 1
ATOM 2059 O O . PRO A 1 260 ? 7.521 12.325 19.431 1.00 95.31 260 PRO A O 1
ATOM 2062 N N . GLY A 1 261 ? 5.964 13.644 20.345 1.00 92.94 261 GLY A N 1
ATOM 2063 C CA . GLY A 1 261 ? 6.443 13.517 21.725 1.00 92.94 261 GLY A CA 1
ATOM 2064 C C . GLY A 1 261 ? 5.946 12.271 22.466 1.00 92.94 261 GLY A C 1
ATOM 2065 O O . GLY A 1 261 ? 6.225 12.136 23.656 1.00 92.94 261 GLY A O 1
ATOM 2066 N N . ALA A 1 262 ? 5.171 11.402 21.813 1.00 94.69 262 ALA A N 1
ATOM 2067 C CA . ALA A 1 262 ? 4.652 10.175 22.399 1.00 94.69 262 ALA A CA 1
ATOM 2068 C C . ALA A 1 262 ? 5.211 8.934 21.686 1.00 94.69 262 ALA A C 1
ATOM 2070 O O . ALA A 1 262 ? 5.076 8.780 20.475 1.00 94.69 262 ALA A O 1
ATOM 2071 N N . ASP A 1 263 ? 5.763 8.010 22.477 1.00 89.56 263 ASP A N 1
ATOM 2072 C CA . ASP A 1 263 ? 6.384 6.773 21.969 1.00 89.56 263 ASP A CA 1
ATOM 2073 C C . ASP A 1 263 ? 5.487 5.534 22.143 1.00 89.56 263 ASP A C 1
ATOM 2075 O O . ASP A 1 263 ? 5.804 4.428 21.701 1.00 89.56 263 ASP A O 1
ATOM 2079 N N . GLN A 1 264 ? 4.357 5.686 22.841 1.00 93.88 264 GLN A N 1
ATOM 2080 C CA . GLN A 1 264 ? 3.455 4.587 23.175 1.00 93.88 264 GLN A CA 1
ATOM 2081 C C . GLN A 1 264 ? 2.084 4.780 22.538 1.00 93.88 264 GLN A C 1
ATOM 2083 O O . GLN A 1 264 ? 1.425 5.799 22.744 1.00 93.88 264 GLN A O 1
ATOM 2088 N N . PHE A 1 265 ? 1.580 3.731 21.884 1.00 95.56 265 PHE A N 1
ATOM 2089 C CA . PHE A 1 265 ? 0.282 3.781 21.208 1.00 95.56 265 PHE A CA 1
ATOM 2090 C C . PHE A 1 265 ? -0.901 4.081 22.142 1.00 95.56 265 PHE A C 1
ATOM 2092 O O . PHE A 1 265 ? -1.908 4.623 21.702 1.00 95.56 265 PHE A O 1
ATOM 2099 N N . ILE A 1 266 ? -0.795 3.795 23.448 1.00 97.06 266 ILE A N 1
ATOM 2100 C CA . ILE A 1 266 ? -1.835 4.191 24.413 1.00 97.06 266 ILE A CA 1
ATOM 2101 C C . ILE A 1 266 ? -2.010 5.718 24.472 1.00 97.06 266 ILE A C 1
ATOM 2103 O O . ILE A 1 266 ? -3.136 6.201 24.581 1.00 97.06 266 ILE A O 1
ATOM 2107 N N . LEU A 1 267 ? -0.921 6.482 24.343 1.00 98.00 267 LEU A N 1
ATOM 2108 C CA . LEU A 1 267 ? -0.949 7.945 24.318 1.00 98.00 267 LEU A CA 1
ATOM 2109 C C . LEU A 1 267 ? -1.545 8.447 22.997 1.00 98.00 267 LEU A C 1
ATOM 2111 O O . LEU A 1 267 ? -2.341 9.383 22.997 1.00 98.00 267 LEU A O 1
ATOM 2115 N N . HIS A 1 268 ? -1.233 7.775 21.886 1.00 97.75 268 HIS A N 1
ATOM 2116 C CA . HIS A 1 268 ? -1.826 8.045 20.573 1.00 97.75 268 HIS A CA 1
ATOM 2117 C C . HIS A 1 268 ? -3.341 7.810 20.568 1.00 97.75 268 HIS A C 1
ATOM 2119 O O . HIS A 1 268 ? -4.105 8.704 20.207 1.00 97.75 268 HIS A O 1
ATOM 2125 N N . ALA A 1 269 ? -3.790 6.650 21.049 1.00 97.94 269 ALA A N 1
ATOM 2126 C CA . ALA A 1 269 ? -5.207 6.325 21.177 1.00 97.94 269 ALA A CA 1
ATOM 2127 C C . ALA A 1 269 ? -5.941 7.301 22.116 1.00 97.94 269 ALA A C 1
ATOM 2129 O O . ALA A 1 269 ? -7.052 7.728 21.802 1.00 97.94 269 ALA A O 1
ATOM 2130 N N . THR A 1 270 ? -5.304 7.709 23.223 1.00 98.25 270 THR A N 1
ATOM 2131 C CA . THR A 1 270 ? -5.855 8.717 24.147 1.00 98.25 270 THR A CA 1
ATOM 2132 C C . THR A 1 270 ? -6.048 10.063 23.449 1.00 98.25 270 THR A C 1
ATOM 2134 O O . THR A 1 270 ? -7.119 10.656 23.561 1.00 98.25 270 THR A O 1
ATOM 2137 N N . LEU A 1 271 ? -5.047 10.536 22.697 1.00 98.44 271 LEU A N 1
ATOM 2138 C CA . LEU A 1 271 ? -5.133 11.800 21.963 1.00 98.44 271 LEU A CA 1
ATOM 2139 C C . LEU A 1 271 ? -6.292 11.788 20.960 1.00 98.44 271 LEU A C 1
ATOM 2141 O O . LEU A 1 271 ? -7.093 12.722 20.942 1.00 98.44 271 LEU A O 1
ATOM 2145 N N . VAL A 1 272 ? -6.404 10.733 20.148 1.00 98.56 272 VAL A N 1
ATOM 2146 C CA . VAL A 1 272 ? -7.481 10.610 19.151 1.00 98.56 272 VAL A CA 1
ATOM 2147 C C . VAL A 1 272 ? -8.842 10.574 19.839 1.00 98.56 272 VAL A C 1
ATOM 2149 O O . VAL A 1 272 ? -9.740 11.322 19.454 1.00 98.56 272 VAL A O 1
ATOM 2152 N N . ALA A 1 273 ? -8.993 9.770 20.895 1.00 98.25 273 ALA A N 1
ATOM 2153 C CA . ALA A 1 273 ? -10.239 9.692 21.647 1.00 98.25 273 ALA A CA 1
ATOM 2154 C C . ALA A 1 273 ? -10.634 11.032 22.285 1.00 98.25 273 ALA A C 1
ATOM 2156 O O . ALA A 1 273 ? -11.810 11.397 22.261 1.00 98.25 273 ALA A O 1
ATOM 2157 N N . GLN A 1 274 ? -9.664 11.782 22.817 1.00 98.12 274 GLN A N 1
ATOM 2158 C CA . GLN A 1 274 ? -9.888 13.113 23.377 1.00 98.12 274 GLN A CA 1
ATOM 2159 C C . GLN A 1 274 ? -10.328 14.105 22.297 1.00 98.12 274 GLN A C 1
ATOM 2161 O O . GLN A 1 274 ? -11.314 14.815 22.486 1.00 98.12 274 GLN A O 1
ATOM 2166 N N . LYS A 1 275 ? -9.626 14.146 21.158 1.00 98.38 275 LYS A N 1
ATOM 2167 C CA . LYS A 1 275 ? -9.943 15.042 20.034 1.00 98.38 275 LYS A CA 1
ATOM 2168 C C . LYS A 1 275 ? -11.303 14.733 19.410 1.00 98.38 275 LYS A C 1
ATOM 2170 O O . LYS A 1 275 ? -12.001 15.652 19.000 1.00 98.38 275 LYS A O 1
ATOM 2175 N N . ALA A 1 276 ? -11.694 13.462 19.401 1.00 97.88 276 ALA A N 1
ATOM 2176 C CA . ALA A 1 276 ? -12.991 13.004 18.921 1.00 97.88 276 ALA A CA 1
ATOM 2177 C C . ALA A 1 276 ? -14.119 13.082 19.973 1.00 97.88 276 ALA A C 1
ATOM 2179 O O . ALA A 1 276 ? -15.270 12.818 19.635 1.00 97.88 276 ALA A O 1
ATOM 2180 N N . GLY A 1 277 ? -13.820 13.422 21.235 1.00 97.12 277 GLY A N 1
ATOM 2181 C CA . GLY A 1 277 ? -14.823 13.517 22.302 1.00 97.12 277 GLY A CA 1
ATOM 2182 C C . GLY A 1 277 ? -15.438 12.175 22.722 1.00 97.12 277 GLY A C 1
ATOM 2183 O O . GLY A 1 277 ? -16.586 12.138 23.152 1.00 97.12 277 GLY A O 1
ATOM 2184 N N . LEU A 1 278 ? -14.696 11.068 22.609 1.00 96.31 278 LEU A N 1
ATOM 2185 C CA . LEU A 1 278 ? -15.221 9.701 22.776 1.00 96.31 278 LEU A CA 1
ATOM 2186 C C . LEU A 1 278 ? -15.246 9.191 24.225 1.00 96.31 278 LEU A C 1
ATOM 2188 O O . LEU A 1 278 ? -15.628 8.051 24.472 1.00 96.31 278 LEU A O 1
ATOM 2192 N N . GLY A 1 279 ? -14.803 9.998 25.191 1.00 92.38 279 GLY A N 1
ATOM 2193 C CA . GLY A 1 279 ? -14.850 9.635 26.612 1.00 92.38 279 GLY A CA 1
ATOM 2194 C C . GLY A 1 279 ? -13.954 8.456 27.021 1.00 92.38 279 GLY A C 1
ATOM 2195 O O . GLY A 1 279 ? -14.145 7.916 28.108 1.00 92.38 279 GLY A O 1
ATOM 2196 N N . LEU A 1 280 ? -12.982 8.061 26.188 1.00 95.50 280 LEU A N 1
ATOM 2197 C CA . LEU A 1 280 ? -11.949 7.081 26.539 1.00 95.50 280 LEU A CA 1
ATOM 2198 C C . LEU A 1 280 ? -10.710 7.800 27.081 1.00 95.50 280 LEU A C 1
ATOM 2200 O O . LEU A 1 280 ? -10.000 8.471 26.331 1.00 95.50 280 LEU A O 1
ATOM 2204 N N . SER A 1 281 ? -10.442 7.653 28.379 1.00 96.69 281 SER A N 1
ATOM 2205 C CA . SER A 1 281 ? -9.201 8.143 28.987 1.00 96.69 281 SER A CA 1
ATOM 2206 C C . SER A 1 281 ? -8.059 7.129 28.859 1.00 96.69 281 SER A C 1
ATOM 2208 O O . SER A 1 281 ? -8.276 5.947 28.581 1.00 96.69 281 SER A O 1
ATOM 2210 N N . GLN A 1 282 ? -6.829 7.565 29.141 1.00 97.50 282 GLN A N 1
ATOM 2211 C CA . GLN A 1 282 ? -5.678 6.664 29.238 1.00 97.50 282 GLN A CA 1
ATOM 2212 C C . GLN A 1 282 ? -5.894 5.561 30.291 1.00 97.50 282 GLN A C 1
ATOM 2214 O O . GLN A 1 282 ? -5.557 4.402 30.048 1.00 97.50 282 GLN A O 1
ATOM 2219 N N . ASP A 1 283 ? -6.505 5.896 31.431 1.00 97.62 283 ASP A N 1
ATOM 2220 C CA . ASP A 1 283 ? -6.839 4.924 32.480 1.00 97.62 283 ASP A CA 1
ATOM 2221 C C . ASP A 1 283 ? -7.848 3.880 31.990 1.00 97.62 283 ASP A C 1
ATOM 2223 O O . ASP A 1 283 ? -7.743 2.701 32.336 1.00 97.62 283 ASP A O 1
ATOM 2227 N N . ASP A 1 284 ? -8.824 4.290 31.176 1.00 97.12 284 ASP A N 1
ATOM 2228 C CA . ASP A 1 284 ? -9.787 3.364 30.581 1.00 97.12 284 ASP A CA 1
ATOM 2229 C C . ASP A 1 284 ? -9.098 2.413 29.611 1.00 97.12 284 ASP A C 1
ATOM 2231 O O . ASP A 1 284 ? -9.284 1.201 29.712 1.00 97.12 284 ASP A O 1
ATOM 2235 N N . LEU A 1 285 ? -8.248 2.940 28.725 1.00 97.38 285 LEU A N 1
ATOM 2236 C CA . LEU A 1 285 ? -7.445 2.128 27.810 1.00 97.38 285 LEU A CA 1
ATOM 2237 C C . LEU A 1 285 ? -6.557 1.137 28.574 1.00 97.38 285 LEU A C 1
ATOM 2239 O O . LEU A 1 285 ? -6.471 -0.028 28.189 1.00 97.38 285 LEU A O 1
ATOM 2243 N N . GLY A 1 286 ? -5.960 1.554 29.694 1.00 97.38 286 GLY A N 1
ATOM 2244 C CA . GLY A 1 286 ? -5.192 0.678 30.579 1.00 97.38 286 GLY A CA 1
ATOM 2245 C C . GLY A 1 286 ? -6.029 -0.464 31.170 1.00 97.38 286 GLY A C 1
ATOM 2246 O O . GLY A 1 286 ? -5.578 -1.612 31.192 1.00 97.38 286 GLY A O 1
ATOM 2247 N N . LYS A 1 287 ? -7.268 -0.186 31.591 1.00 97.69 287 LYS A N 1
ATOM 2248 C CA . LYS A 1 287 ? -8.199 -1.206 32.109 1.00 97.69 287 LYS A CA 1
ATOM 2249 C C . LYS A 1 287 ? -8.671 -2.163 31.016 1.00 97.69 287 LYS A C 1
ATOM 2251 O O . LYS A 1 287 ? -8.641 -3.374 31.227 1.00 97.69 287 LYS A O 1
ATOM 2256 N N . TYR A 1 288 ? -9.034 -1.649 29.839 1.00 97.44 288 TYR A N 1
ATOM 2257 C CA . TYR A 1 288 ? -9.361 -2.484 28.681 1.00 97.44 288 TYR A CA 1
ATOM 2258 C C . TYR A 1 288 ? -8.168 -3.354 28.265 1.00 97.44 288 TYR A C 1
ATOM 2260 O O . TYR A 1 288 ? -8.351 -4.534 27.981 1.00 97.44 288 TYR A O 1
ATOM 2268 N N . ASN A 1 289 ? -6.935 -2.833 28.322 1.00 96.25 289 ASN A N 1
ATOM 2269 C CA . ASN A 1 289 ? -5.729 -3.636 28.101 1.00 96.25 289 ASN A CA 1
ATOM 2270 C C . ASN A 1 289 ? -5.627 -4.810 29.082 1.00 96.25 289 ASN A C 1
ATOM 2272 O O . ASN A 1 289 ? -5.201 -5.896 28.704 1.00 96.25 289 ASN A O 1
ATOM 2276 N N . GLY A 1 290 ? -6.028 -4.601 30.340 1.00 96.06 290 GLY A N 1
ATOM 2277 C CA . GLY A 1 290 ? -6.154 -5.672 31.327 1.00 96.06 290 GLY A CA 1
ATOM 2278 C C . GLY A 1 290 ? -7.077 -6.791 30.841 1.00 96.06 290 GLY A C 1
ATOM 2279 O O . GLY A 1 290 ? -6.675 -7.951 30.862 1.00 96.06 290 GLY A O 1
ATOM 2280 N N . LEU A 1 291 ? -8.257 -6.444 30.311 1.00 96.56 291 LEU A N 1
ATOM 2281 C CA . LEU A 1 291 ? -9.196 -7.416 29.734 1.00 96.56 291 LEU A CA 1
ATOM 2282 C C . LEU A 1 291 ? -8.583 -8.161 28.538 1.00 96.56 291 LEU A C 1
ATOM 2284 O O . LEU A 1 291 ? -8.646 -9.387 28.491 1.00 96.56 291 LEU A O 1
ATOM 2288 N N . PHE A 1 292 ? -7.920 -7.449 27.619 1.00 95.56 292 PHE A N 1
ATOM 2289 C CA . PHE A 1 292 ? -7.246 -8.062 26.467 1.00 95.56 292 PHE A CA 1
ATOM 2290 C C . PHE A 1 292 ? -6.075 -8.975 26.863 1.00 95.56 292 PHE A C 1
ATOM 2292 O O . PHE A 1 292 ? -5.821 -9.969 26.186 1.00 95.56 292 PHE A O 1
ATOM 2299 N N . LYS A 1 293 ? -5.353 -8.664 27.946 1.00 93.81 293 LYS A N 1
ATOM 2300 C CA . LYS A 1 293 ? -4.289 -9.529 28.480 1.00 93.81 293 LYS A CA 1
ATOM 2301 C C . LYS A 1 293 ? -4.846 -10.805 29.106 1.00 93.81 293 LYS A C 1
ATOM 2303 O O . LYS A 1 293 ? -4.212 -11.849 28.984 1.00 93.81 293 LYS A O 1
ATOM 2308 N N . SER A 1 294 ? -5.996 -10.718 29.775 1.00 94.19 294 SER A N 1
ATOM 2309 C CA . SER A 1 294 ? -6.645 -11.861 30.422 1.00 94.19 294 SER A CA 1
ATOM 2310 C C . SER A 1 294 ? -7.332 -12.795 29.424 1.00 94.19 294 SER A C 1
ATOM 2312 O O . SER A 1 294 ? -7.130 -14.003 29.494 1.00 94.19 294 SER A O 1
ATOM 2314 N N . ASP A 1 295 ? -8.114 -12.249 28.492 1.00 94.75 295 ASP A N 1
ATOM 2315 C CA . ASP A 1 295 ? -8.788 -12.999 27.429 1.00 94.75 295 ASP A CA 1
ATOM 2316 C C . ASP A 1 295 ? -8.870 -12.144 26.161 1.00 94.75 295 ASP A C 1
ATOM 2318 O O . ASP A 1 295 ? -9.843 -11.429 25.912 1.00 94.75 295 ASP A O 1
ATOM 2322 N N . PHE A 1 296 ? -7.822 -12.224 25.340 1.00 94.38 296 PHE A N 1
ATOM 2323 C CA . PHE A 1 296 ? -7.746 -11.444 24.109 1.00 94.38 296 PHE A CA 1
ATOM 2324 C C . PHE A 1 296 ? -8.915 -11.739 23.166 1.00 94.38 296 PHE A C 1
ATOM 2326 O O . PHE A 1 296 ? -9.496 -10.811 22.611 1.00 94.38 296 PHE A O 1
ATOM 2333 N N . LYS A 1 297 ? -9.270 -13.018 22.981 1.00 93.56 297 LYS A N 1
ATOM 2334 C CA . LYS A 1 297 ? -10.301 -13.419 22.016 1.00 93.56 297 LYS A CA 1
ATOM 2335 C C . LYS A 1 297 ? -11.679 -12.950 22.475 1.00 93.56 297 LYS A C 1
ATOM 2337 O O . LYS A 1 297 ? -12.401 -12.345 21.686 1.00 93.56 297 LYS A O 1
ATOM 2342 N N . GLY A 1 298 ? -12.034 -13.206 23.734 1.00 95.62 298 GLY A N 1
ATOM 2343 C CA . GLY A 1 298 ? -13.314 -12.777 24.294 1.00 95.62 298 GLY A CA 1
ATOM 2344 C C . GLY A 1 298 ? -13.451 -11.258 24.308 1.00 95.62 298 GLY A C 1
ATOM 2345 O O . GLY A 1 298 ? -14.462 -10.733 23.844 1.00 95.62 298 GLY A O 1
ATOM 2346 N N . ALA A 1 299 ? -12.412 -10.541 24.746 1.00 96.81 299 ALA A N 1
ATOM 2347 C CA . ALA A 1 299 ? -12.429 -9.083 24.765 1.00 96.81 299 ALA A CA 1
ATOM 2348 C C . ALA A 1 299 ? -12.482 -8.480 23.351 1.00 96.81 299 ALA A C 1
ATOM 2350 O O . ALA A 1 299 ? -13.245 -7.543 23.124 1.00 96.81 299 ALA A O 1
ATOM 2351 N N . LEU A 1 300 ? -11.739 -9.026 22.379 1.00 96.62 300 LEU A N 1
ATOM 2352 C CA . LEU A 1 300 ? -11.784 -8.560 20.987 1.00 96.62 300 LEU A CA 1
ATOM 2353 C C . LEU A 1 300 ? -13.172 -8.762 20.373 1.00 96.62 300 LEU A C 1
ATOM 2355 O O . LEU A 1 300 ? -13.713 -7.839 19.771 1.00 96.62 300 LEU A O 1
ATOM 2359 N N . ASN A 1 301 ? -13.774 -9.936 20.578 1.00 96.38 301 ASN A N 1
ATOM 2360 C CA . ASN A 1 301 ? -15.135 -10.214 20.125 1.00 96.38 301 ASN A CA 1
ATOM 2361 C C . ASN A 1 301 ? -16.153 -9.277 20.783 1.00 96.38 301 ASN A C 1
ATOM 2363 O O . ASN A 1 301 ? -17.032 -8.756 20.102 1.00 96.38 301 ASN A O 1
ATOM 2367 N N . GLY A 1 302 ? -16.007 -9.020 22.085 1.00 97.00 302 GLY A N 1
ATOM 2368 C CA . GLY A 1 302 ? -16.834 -8.050 22.797 1.00 97.00 302 GLY A CA 1
ATOM 2369 C C . GLY A 1 302 ? -16.677 -6.631 22.246 1.00 97.00 302 GLY A C 1
ATOM 2370 O O . GLY A 1 302 ? -17.665 -5.917 22.122 1.00 97.00 302 GLY A O 1
ATOM 2371 N N . ALA A 1 303 ? -15.461 -6.215 21.880 1.00 97.38 303 ALA A N 1
ATOM 2372 C CA . ALA A 1 303 ? -15.219 -4.901 21.287 1.00 97.38 303 ALA A CA 1
ATOM 2373 C C . ALA A 1 303 ? -15.821 -4.796 19.877 1.00 97.38 303 ALA A C 1
ATOM 2375 O O . ALA A 1 303 ? -16.479 -3.808 19.564 1.00 97.38 303 ALA A O 1
ATOM 2376 N N . LEU A 1 304 ? -15.661 -5.828 19.040 1.00 96.69 304 LEU A N 1
ATOM 2377 C CA . LEU A 1 304 ? -16.257 -5.881 17.700 1.00 96.69 304 LEU A CA 1
ATOM 2378 C C . LEU A 1 304 ? -17.790 -5.831 17.745 1.00 96.69 304 LEU A C 1
ATOM 2380 O O . LEU A 1 304 ? -18.396 -5.139 16.923 1.00 96.69 304 LEU A O 1
ATOM 2384 N N . ALA A 1 305 ? -18.384 -6.530 18.717 1.00 96.94 305 ALA A N 1
ATOM 2385 C CA . ALA A 1 305 ? -19.821 -6.569 18.972 1.00 96.94 305 ALA A CA 1
ATOM 2386 C C . ALA A 1 305 ? -20.340 -5.385 19.811 1.00 96.94 305 ALA A C 1
ATOM 2388 O O . ALA A 1 305 ? -21.539 -5.314 20.062 1.00 96.94 305 ALA A O 1
ATOM 2389 N N . GLU A 1 306 ? -19.459 -4.480 20.253 1.00 97.00 306 GLU A N 1
ATOM 2390 C CA . GLU A 1 306 ? -19.793 -3.299 21.067 1.00 97.00 306 GLU A CA 1
ATOM 2391 C C . GLU A 1 306 ? -20.472 -3.634 22.406 1.00 97.00 306 GLU A C 1
ATOM 2393 O O . GLU A 1 306 ? -21.285 -2.883 22.943 1.00 97.00 306 GLU A O 1
ATOM 2398 N N . THR A 1 307 ? -20.109 -4.785 22.972 1.00 97.25 307 THR A N 1
ATOM 2399 C CA . THR A 1 307 ? -20.568 -5.270 24.280 1.00 97.25 307 THR A CA 1
ATOM 2400 C C . THR A 1 307 ? -19.482 -5.206 25.354 1.00 97.25 307 THR A C 1
ATOM 2402 O O . THR A 1 307 ? -19.758 -5.452 26.529 1.00 97.25 307 THR A O 1
ATOM 2405 N N . LEU A 1 308 ? -18.243 -4.859 24.985 1.00 97.00 308 LEU A N 1
ATOM 2406 C CA . LEU A 1 308 ? -17.133 -4.732 25.926 1.00 97.00 308 LEU A CA 1
ATOM 2407 C C . LEU A 1 308 ? -17.276 -3.456 26.768 1.00 97.00 308 LEU A C 1
ATOM 2409 O O . LEU A 1 308 ? -17.188 -2.344 26.248 1.00 97.00 308 LEU A O 1
ATOM 2413 N N . GLY A 1 309 ? -17.450 -3.617 28.080 1.00 95.00 309 GLY A N 1
ATOM 2414 C CA . GLY A 1 309 ? -17.560 -2.514 29.034 1.00 95.00 309 GLY A CA 1
ATOM 2415 C C . GLY A 1 309 ? -16.647 -2.671 30.244 1.00 95.00 309 GLY A C 1
ATOM 2416 O O . GLY A 1 309 ? -16.161 -3.761 30.550 1.00 95.00 309 GLY A O 1
ATOM 2417 N N . LEU A 1 310 ? -16.429 -1.561 30.948 1.00 95.69 310 LEU A N 1
ATOM 2418 C CA . LEU A 1 310 ? -15.747 -1.537 32.242 1.00 95.69 310 LEU A CA 1
ATOM 2419 C C . LEU A 1 310 ? -16.772 -1.450 33.383 1.00 95.69 310 LEU A C 1
ATOM 2421 O O . LEU A 1 310 ? -17.846 -0.875 33.197 1.00 95.69 310 LEU A O 1
ATOM 2425 N N . PRO A 1 311 ? -16.451 -1.945 34.591 1.00 92.56 311 PRO A N 1
ATOM 2426 C CA . PRO A 1 311 ? -17.318 -1.773 35.753 1.00 92.56 311 PRO A CA 1
ATOM 2427 C C . PRO A 1 311 ? -17.678 -0.299 35.985 1.00 92.56 311 PRO A C 1
ATOM 2429 O O . PRO A 1 311 ? -16.798 0.557 36.076 1.00 92.56 311 PRO A O 1
ATOM 2432 N N . GLY A 1 312 ? -18.978 -0.006 36.077 1.00 90.44 312 GLY A N 1
ATOM 2433 C CA . GLY A 1 312 ? -19.486 1.353 36.291 1.00 90.44 312 GLY A CA 1
ATOM 2434 C C . GLY A 1 312 ? -19.409 2.278 35.070 1.00 90.44 312 GLY A C 1
ATOM 2435 O O . GLY A 1 312 ? -19.671 3.470 35.212 1.00 90.44 312 GLY A O 1
ATOM 2436 N N . LYS A 1 313 ? -19.069 1.758 33.882 1.00 92.38 313 LYS A N 1
ATOM 2437 C CA . LYS A 1 313 ? -19.098 2.497 32.616 1.00 92.38 313 LYS A CA 1
ATOM 2438 C C . LYS A 1 313 ? -19.966 1.777 31.581 1.00 92.38 313 LYS A C 1
ATOM 2440 O O . LYS A 1 313 ? -20.035 0.548 31.600 1.00 92.38 313 LYS A O 1
ATOM 2445 N N . PRO A 1 314 ? -20.627 2.517 30.675 1.00 91.12 314 PRO A N 1
ATOM 2446 C CA . PRO A 1 314 ? -21.271 1.900 29.523 1.00 91.12 314 PRO A CA 1
ATOM 2447 C C . PRO A 1 314 ? -20.237 1.167 28.657 1.00 91.12 314 PRO A C 1
ATOM 2449 O O . PRO A 1 314 ? -19.038 1.463 28.715 1.00 91.12 314 PRO A O 1
ATOM 2452 N N . ALA A 1 315 ? -20.710 0.209 27.857 1.00 93.88 315 ALA A N 1
ATOM 2453 C CA . ALA A 1 315 ? -19.874 -0.447 26.861 1.00 93.88 315 ALA A CA 1
ATOM 2454 C C . ALA A 1 315 ? -19.310 0.581 25.874 1.00 93.88 315 ALA A C 1
ATOM 2456 O O . ALA A 1 315 ? -19.973 1.565 25.534 1.00 93.88 315 ALA A O 1
ATOM 2457 N N . ALA A 1 316 ? -18.080 0.351 25.423 1.00 91.62 316 ALA A N 1
ATOM 2458 C CA . ALA A 1 316 ? -17.513 1.142 24.348 1.00 91.62 316 ALA A CA 1
ATOM 2459 C C . ALA A 1 316 ? -18.227 0.790 23.038 1.00 91.62 316 ALA A C 1
ATOM 2461 O O . ALA A 1 316 ? -18.246 -0.367 22.621 1.00 91.62 316 ALA A O 1
ATOM 2462 N N . THR A 1 317 ? -18.797 1.804 22.402 1.00 95.12 317 THR A N 1
ATOM 2463 C CA . THR A 1 317 ? -19.593 1.697 21.176 1.00 95.12 317 THR A CA 1
ATOM 2464 C C . THR A 1 317 ? -18.964 2.521 20.060 1.00 95.12 317 THR A C 1
ATOM 2466 O O . THR A 1 317 ? -18.046 3.319 20.282 1.00 95.12 317 THR A O 1
ATOM 2469 N N . ASP A 1 318 ? -19.426 2.297 18.836 1.00 96.00 318 ASP A N 1
ATOM 2470 C CA . ASP A 1 318 ? -19.063 3.077 17.660 1.00 96.00 318 ASP A CA 1
ATOM 2471 C C . ASP A 1 318 ? -17.541 3.290 17.471 1.00 96.00 318 ASP A C 1
ATOM 2473 O O . ASP A 1 318 ? -16.752 2.342 17.394 1.00 96.00 318 ASP A O 1
ATOM 2477 N N . LEU A 1 319 ? -17.107 4.549 17.365 1.00 98.12 319 LEU A N 1
ATOM 2478 C CA . LEU A 1 319 ? -15.715 4.939 17.151 1.00 98.12 319 LEU A CA 1
ATOM 2479 C C . LEU A 1 319 ? -14.832 4.658 18.371 1.00 98.12 319 LEU A C 1
ATOM 2481 O O . LEU A 1 319 ? -13.639 4.401 18.212 1.00 98.12 319 LEU A O 1
ATOM 2485 N N . ALA A 1 320 ? -15.402 4.653 19.580 1.00 97.94 320 ALA A N 1
ATOM 2486 C CA . ALA A 1 320 ? -14.672 4.246 20.776 1.00 97.94 320 ALA A CA 1
ATOM 2487 C C . ALA A 1 320 ? -14.299 2.758 20.683 1.00 97.94 320 ALA A C 1
ATOM 2489 O O . ALA A 1 320 ? -13.151 2.392 20.935 1.00 97.94 320 ALA A O 1
ATOM 2490 N N . ALA A 1 321 ? -15.229 1.911 20.227 1.00 97.94 321 ALA A N 1
ATOM 2491 C CA . ALA A 1 321 ? -14.953 0.501 19.963 1.00 97.94 321 ALA A CA 1
ATOM 2492 C C . ALA A 1 321 ? -13.898 0.313 18.858 1.00 97.94 321 ALA A C 1
ATOM 2494 O O . ALA A 1 321 ? -13.003 -0.518 19.006 1.00 97.94 321 ALA A O 1
ATOM 2495 N N . ALA A 1 322 ? -13.939 1.117 17.787 1.00 98.38 322 ALA A N 1
ATOM 2496 C CA . ALA A 1 322 ? -12.923 1.075 16.730 1.00 98.38 322 ALA A CA 1
ATOM 2497 C C . ALA A 1 322 ? -11.507 1.391 17.255 1.00 98.38 322 ALA A C 1
ATOM 2499 O O . ALA A 1 322 ? -10.568 0.644 16.969 1.00 98.38 322 ALA A O 1
ATOM 2500 N N . ILE A 1 323 ? -11.360 2.429 18.091 1.00 98.38 323 ILE A N 1
ATOM 2501 C CA . ILE A 1 323 ? -10.082 2.754 18.747 1.00 98.38 323 ILE A CA 1
ATOM 2502 C C . ILE A 1 323 ? -9.627 1.607 19.655 1.00 98.38 323 ILE A C 1
ATOM 2504 O O . ILE A 1 323 ? -8.450 1.247 19.626 1.00 98.38 323 ILE A O 1
ATOM 2508 N N . LEU A 1 324 ? -10.532 1.008 20.440 1.00 98.00 324 LEU A N 1
ATOM 2509 C CA . LEU A 1 324 ? -10.193 -0.124 21.310 1.00 98.00 324 LEU A CA 1
ATOM 2510 C C . LEU A 1 324 ? -9.708 -1.339 20.526 1.00 98.00 324 LEU A C 1
ATOM 2512 O O . LEU A 1 324 ? -8.726 -1.957 20.931 1.00 98.00 324 LEU A O 1
ATOM 2516 N N . VAL A 1 325 ? -10.360 -1.664 19.409 1.00 98.31 325 VAL A N 1
ATOM 2517 C CA . VAL A 1 325 ? -9.940 -2.752 18.519 1.00 98.31 325 VAL A CA 1
ATOM 2518 C C . VAL A 1 325 ? -8.540 -2.478 17.972 1.00 98.31 325 VAL A C 1
ATOM 2520 O O . VAL A 1 325 ? -7.656 -3.320 18.117 1.00 98.31 325 VAL A O 1
ATOM 2523 N N . THR A 1 326 ? -8.295 -1.280 17.434 1.00 98.38 326 THR A N 1
ATOM 2524 C CA . THR A 1 326 ? -6.968 -0.902 16.926 1.00 98.38 326 THR A CA 1
ATOM 2525 C C . THR A 1 326 ? -5.908 -0.954 18.033 1.00 98.38 326 THR A C 1
ATOM 2527 O O . THR A 1 326 ? -4.820 -1.492 17.827 1.00 98.38 326 THR A O 1
ATOM 2530 N N . TYR A 1 327 ? -6.226 -0.468 19.238 1.00 97.50 327 TYR A N 1
ATOM 2531 C CA . TYR A 1 327 ? -5.345 -0.526 20.408 1.00 97.50 327 TYR A CA 1
ATOM 2532 C C . TYR A 1 327 ? -5.019 -1.961 20.830 1.00 97.50 327 TYR A C 1
ATOM 2534 O O . TYR A 1 327 ? -3.848 -2.283 21.049 1.00 97.50 327 TYR A O 1
ATOM 2542 N N . ALA A 1 328 ? -6.022 -2.838 20.882 1.00 96.62 328 ALA A N 1
ATOM 2543 C CA . ALA A 1 328 ? -5.846 -4.247 21.207 1.00 96.62 328 ALA A CA 1
ATOM 2544 C C . ALA A 1 328 ? -4.942 -4.954 20.191 1.00 96.62 328 ALA A C 1
ATOM 2546 O O . ALA A 1 328 ? -3.989 -5.633 20.579 1.00 96.62 328 ALA A O 1
ATOM 2547 N N . CYS A 1 329 ? -5.211 -4.762 18.899 1.00 96.81 329 CYS A N 1
ATOM 2548 C CA . CYS A 1 329 ? -4.451 -5.354 17.803 1.00 96.81 329 CYS A CA 1
ATOM 2549 C C . CYS A 1 329 ? -2.992 -4.880 17.789 1.00 96.81 329 CYS A C 1
ATOM 2551 O O . CYS A 1 329 ? -2.085 -5.714 17.761 1.00 96.81 329 CYS A O 1
ATOM 2553 N N . ARG A 1 330 ? -2.751 -3.567 17.914 1.00 95.94 330 ARG A N 1
ATOM 2554 C CA . ARG A 1 330 ? -1.397 -2.999 17.996 1.00 95.94 330 ARG A CA 1
ATOM 2555 C C . ARG A 1 330 ? -0.648 -3.569 19.195 1.00 95.94 330 ARG A C 1
ATOM 2557 O O . ARG A 1 330 ? 0.474 -4.053 19.059 1.00 95.94 330 ARG A O 1
ATOM 2564 N N . ASN A 1 331 ? -1.259 -3.524 20.381 1.00 92.81 331 ASN A N 1
ATOM 2565 C CA . ASN A 1 331 ? -0.597 -3.975 21.602 1.00 92.81 331 ASN A CA 1
ATOM 2566 C C . ASN A 1 331 ? -0.314 -5.485 21.583 1.00 92.81 331 ASN A C 1
ATOM 2568 O O . ASN A 1 331 ? 0.718 -5.922 22.087 1.00 92.81 331 ASN A O 1
ATOM 2572 N N . ARG A 1 332 ? -1.195 -6.284 20.967 1.00 91.06 332 ARG A N 1
ATOM 2573 C CA . ARG A 1 332 ? -0.946 -7.709 20.740 1.00 91.06 332 ARG A CA 1
ATOM 2574 C C . ARG A 1 332 ? 0.251 -7.926 19.823 1.00 91.06 332 ARG A C 1
ATOM 2576 O O . ARG A 1 332 ? 1.169 -8.627 20.235 1.00 91.06 332 ARG A O 1
ATOM 2583 N N . GLY A 1 333 ? 0.257 -7.328 18.631 1.00 86.06 333 GLY A N 1
ATOM 2584 C CA . GLY A 1 333 ? 1.337 -7.525 17.657 1.00 86.06 333 GLY A CA 1
ATOM 2585 C C . GLY A 1 333 ? 2.714 -7.122 18.195 1.00 86.06 333 GLY A C 1
ATOM 2586 O O . GLY A 1 333 ? 3.710 -7.758 17.876 1.00 86.06 333 GLY A O 1
ATOM 2587 N N . ALA A 1 334 ? 2.769 -6.147 19.110 1.00 82.25 334 ALA A N 1
ATOM 2588 C CA . ALA A 1 334 ? 4.010 -5.730 19.763 1.00 82.25 334 ALA A CA 1
ATOM 2589 C C . ALA A 1 334 ? 4.552 -6.714 20.825 1.00 82.25 334 ALA A C 1
ATOM 2591 O O . ALA A 1 334 ? 5.715 -6.604 21.216 1.00 82.25 334 ALA A O 1
ATOM 2592 N N . HIS A 1 335 ? 3.733 -7.636 21.346 1.00 83.56 335 HIS A N 1
ATOM 2593 C CA . HIS A 1 335 ? 4.077 -8.399 22.557 1.00 83.56 335 HIS A CA 1
ATOM 2594 C C . HIS A 1 335 ? 3.734 -9.891 22.524 1.00 83.56 335 HIS A C 1
ATOM 2596 O O . HIS A 1 335 ? 4.156 -10.619 23.423 1.00 83.56 335 HIS A O 1
ATOM 2602 N N . ASN A 1 336 ? 2.943 -10.366 21.561 1.00 79.69 336 ASN A N 1
ATOM 2603 C CA . ASN A 1 336 ? 2.404 -11.718 21.598 1.00 79.69 336 ASN A CA 1
ATOM 2604 C C . ASN A 1 336 ? 2.224 -12.320 20.197 1.00 79.69 336 ASN A C 1
ATOM 2606 O O . ASN A 1 336 ? 1.538 -11.752 19.354 1.00 79.69 336 ASN A O 1
ATOM 2610 N N . VAL A 1 337 ? 2.772 -13.521 20.006 1.00 74.38 337 VAL A N 1
ATOM 2611 C CA . VAL A 1 337 ? 2.685 -14.323 18.772 1.00 74.38 337 VAL A CA 1
ATOM 2612 C C . VAL A 1 337 ? 1.817 -15.577 18.946 1.00 74.38 337 VAL A C 1
ATOM 2614 O O . VAL A 1 337 ? 1.900 -16.515 18.158 1.00 74.38 337 VAL A O 1
ATOM 2617 N N . THR A 1 338 ? 1.009 -15.659 20.010 1.00 80.25 338 THR A N 1
ATOM 2618 C CA . THR A 1 338 ? 0.147 -16.830 20.213 1.00 80.25 338 THR A CA 1
ATOM 2619 C C . THR A 1 338 ? -0.969 -16.895 19.175 1.00 80.25 338 THR A C 1
ATOM 2621 O O . THR A 1 338 ? -1.429 -15.886 18.640 1.00 80.25 338 THR A O 1
ATOM 2624 N N . PHE A 1 339 ? -1.447 -18.105 18.910 1.00 80.62 339 PHE A N 1
ATOM 2625 C CA . PHE A 1 339 ? -2.558 -18.314 17.995 1.00 80.62 339 PHE A CA 1
ATOM 2626 C C . PHE A 1 339 ? -3.877 -17.770 18.569 1.00 80.62 339 PHE A C 1
ATOM 2628 O O . PHE A 1 339 ? -4.247 -18.072 19.705 1.00 80.62 339 PHE A O 1
ATOM 2635 N N . VAL A 1 340 ? -4.610 -17.010 17.753 1.00 86.00 340 VAL A N 1
ATOM 2636 C CA . VAL A 1 340 ? -6.016 -16.644 17.969 1.00 86.00 340 VAL A CA 1
ATOM 2637 C C . VAL A 1 340 ? -6.764 -16.971 16.690 1.00 86.00 340 VAL A C 1
ATOM 2639 O O . VAL A 1 340 ? -6.384 -16.511 15.621 1.00 86.00 340 VAL A O 1
ATOM 2642 N N . HIS A 1 341 ? -7.818 -17.774 16.796 1.00 87.62 341 HIS A N 1
ATOM 2643 C CA . HIS A 1 341 ? -8.650 -18.087 15.641 1.00 87.62 341 HIS A CA 1
ATOM 2644 C C . HIS A 1 341 ? -9.382 -16.833 15.148 1.00 87.62 341 HIS A C 1
ATOM 2646 O O . HIS A 1 341 ? -10.020 -16.153 15.956 1.00 87.62 341 HIS A O 1
ATOM 2652 N N . LEU A 1 342 ? -9.297 -16.588 13.841 1.00 91.88 342 LEU A N 1
ATOM 2653 C CA . LEU A 1 342 ? -10.064 -15.594 13.102 1.00 91.88 342 LEU A CA 1
ATOM 2654 C C . LEU A 1 342 ? -10.735 -16.289 11.921 1.00 91.88 342 LEU A C 1
ATOM 2656 O O . LEU A 1 342 ? -10.060 -16.985 11.161 1.00 91.88 342 LEU A O 1
ATOM 2660 N N . ASP A 1 343 ? -12.037 -16.082 11.773 1.00 93.06 343 ASP A N 1
ATOM 2661 C CA . ASP A 1 343 ? -12.749 -16.386 10.534 1.00 93.06 343 ASP A CA 1
ATOM 2662 C C . ASP A 1 343 ? -12.652 -15.196 9.541 1.00 93.06 343 ASP A C 1
ATOM 2664 O O . ASP A 1 343 ? -12.239 -14.094 9.935 1.00 93.06 343 ASP A O 1
ATOM 2668 N N . PRO A 1 344 ? -13.000 -15.382 8.250 1.00 95.62 344 PRO A N 1
ATOM 2669 C CA . PRO A 1 344 ? -12.907 -14.311 7.256 1.00 95.62 344 PRO A CA 1
ATOM 2670 C C . PRO A 1 344 ? -13.748 -13.078 7.609 1.00 95.62 344 PRO A C 1
ATOM 2672 O O . PRO A 1 344 ? -13.335 -11.953 7.334 1.00 95.62 344 PRO A O 1
ATOM 2675 N N . GLY A 1 345 ? -14.918 -13.270 8.227 1.00 96.50 345 GLY A N 1
ATOM 2676 C CA . GLY A 1 345 ? -15.816 -12.180 8.606 1.00 96.50 345 GLY A CA 1
ATOM 2677 C C . GLY A 1 345 ? -15.258 -11.353 9.762 1.00 96.50 345 GLY A C 1
ATOM 2678 O O . GLY A 1 345 ? -15.315 -10.124 9.735 1.00 96.50 345 GLY A O 1
ATOM 2679 N N . GLN A 1 346 ? -14.649 -12.007 10.751 1.00 96.06 346 GLN A N 1
ATOM 2680 C CA . GLN A 1 346 ? -13.919 -11.343 11.828 1.00 96.06 346 GLN A CA 1
ATOM 2681 C C . GLN A 1 346 ? -12.710 -1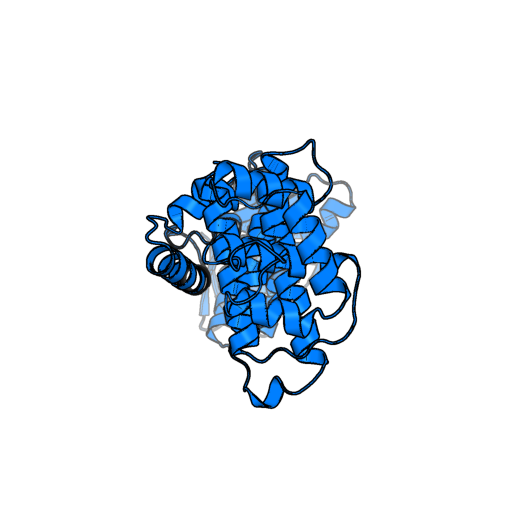0.579 11.290 1.00 96.06 346 GLN A C 1
ATOM 2683 O O . GLN A 1 346 ? -12.478 -9.447 11.715 1.00 96.06 346 GLN A O 1
ATOM 2688 N N . PHE A 1 347 ? -11.954 -11.163 10.354 1.00 97.75 347 PHE A N 1
ATOM 2689 C CA . PHE A 1 347 ? -10.851 -10.462 9.701 1.00 97.75 347 PHE A CA 1
ATOM 2690 C C . PHE A 1 347 ? -11.346 -9.215 8.963 1.00 97.75 347 PHE A C 1
ATOM 2692 O O . PHE A 1 347 ? -10.831 -8.128 9.213 1.00 97.75 347 PHE A O 1
ATOM 2699 N N . ASP A 1 348 ? -12.390 -9.329 8.138 1.00 98.12 348 ASP A N 1
ATOM 2700 C CA . ASP A 1 348 ? -12.950 -8.187 7.408 1.00 98.12 348 ASP A CA 1
ATOM 2701 C C . ASP A 1 348 ? -13.437 -7.072 8.349 1.00 98.12 348 ASP A C 1
ATOM 2703 O O . ASP A 1 348 ? -13.127 -5.893 8.146 1.00 98.12 348 ASP A O 1
ATOM 2707 N N . ALA A 1 349 ? -14.115 -7.448 9.439 1.00 98.00 349 ALA A N 1
ATOM 2708 C CA . ALA A 1 349 ? -14.570 -6.516 10.465 1.00 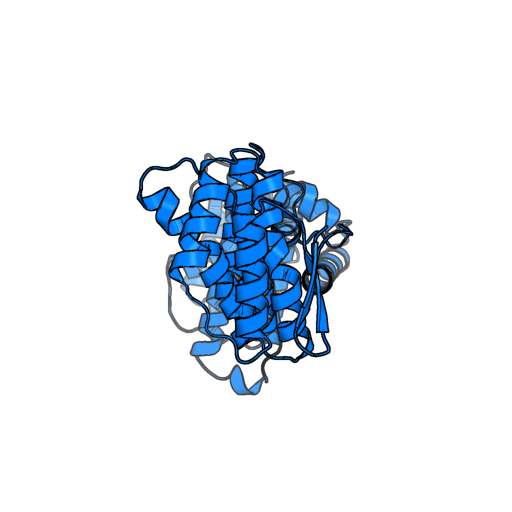98.00 349 ALA A CA 1
ATOM 2709 C C . ALA A 1 349 ? -13.404 -5.808 11.176 1.00 98.00 349 ALA A C 1
ATOM 2711 O O . ALA A 1 349 ? -13.508 -4.624 11.501 1.00 98.00 349 ALA A O 1
ATOM 2712 N N . LEU A 1 350 ? -12.281 -6.498 11.405 1.00 98.31 350 LEU A N 1
ATOM 2713 C CA . LEU A 1 350 ? -11.076 -5.883 11.965 1.00 98.31 350 LEU A CA 1
ATOM 2714 C C . LEU A 1 350 ? -10.513 -4.833 11.006 1.00 98.31 350 LEU A C 1
ATOM 2716 O O . LEU A 1 350 ? -10.299 -3.695 11.423 1.00 98.31 350 LEU A O 1
ATOM 2720 N N . ILE A 1 351 ? -10.360 -5.164 9.721 1.00 98.50 351 ILE A N 1
ATOM 2721 C CA . ILE A 1 351 ? -9.891 -4.209 8.705 1.00 98.50 351 ILE A CA 1
ATOM 2722 C C . ILE A 1 351 ? -10.815 -2.982 8.629 1.00 98.50 351 ILE A C 1
ATOM 2724 O O . ILE A 1 351 ? -10.329 -1.852 8.518 1.00 98.50 351 ILE A O 1
ATOM 2728 N N . ASP A 1 352 ? -12.131 -3.165 8.771 1.00 98.44 352 ASP A N 1
ATOM 2729 C CA . ASP A 1 352 ? -13.089 -2.057 8.858 1.00 98.44 352 ASP A CA 1
ATOM 2730 C C . ASP A 1 352 ? -12.867 -1.166 10.086 1.00 98.44 352 ASP A C 1
ATOM 2732 O O . ASP A 1 352 ? -12.880 0.060 9.961 1.00 98.44 352 ASP A O 1
ATOM 2736 N N . ARG A 1 353 ? -12.622 -1.735 11.274 1.00 98.44 353 ARG A N 1
ATOM 2737 C CA . ARG A 1 353 ? -12.353 -0.946 12.493 1.00 98.44 353 ARG A CA 1
ATOM 2738 C C . ARG A 1 353 ? -11.021 -0.196 12.427 1.00 98.44 353 ARG A C 1
ATOM 2740 O O . ARG A 1 353 ? -10.951 0.950 12.879 1.00 98.44 353 ARG A O 1
ATOM 2747 N N . LEU A 1 354 ? -9.989 -0.795 11.835 1.00 98.69 354 LEU A N 1
ATOM 2748 C CA . LEU A 1 354 ? -8.706 -0.127 11.609 1.00 98.69 354 LEU A CA 1
ATOM 2749 C C . LEU A 1 354 ? -8.849 1.006 10.582 1.00 98.69 354 LEU A C 1
ATOM 2751 O O . LEU A 1 354 ? -8.388 2.118 10.835 1.00 98.69 354 LEU A O 1
ATOM 2755 N N . THR A 1 355 ? -9.569 0.772 9.478 1.00 98.69 355 THR A N 1
ATOM 2756 C CA . THR A 1 355 ? -9.870 1.812 8.475 1.00 98.69 355 THR A CA 1
ATOM 2757 C C . THR A 1 355 ? -10.685 2.951 9.085 1.00 98.69 355 THR A C 1
ATOM 2759 O O . THR A 1 355 ? -10.378 4.119 8.858 1.00 98.69 355 THR A O 1
ATOM 2762 N N . ALA A 1 356 ? -11.677 2.633 9.921 1.00 98.75 356 ALA A N 1
ATOM 2763 C CA . ALA A 1 356 ? -12.463 3.624 10.647 1.00 98.75 356 ALA A CA 1
ATOM 2764 C C . ALA A 1 356 ? -11.602 4.467 11.594 1.00 98.75 356 ALA A C 1
ATOM 2766 O O . ALA A 1 356 ? -11.780 5.680 11.681 1.00 98.75 356 ALA A O 1
ATOM 2767 N N . THR A 1 357 ? -10.643 3.835 12.276 1.00 98.81 357 THR A N 1
ATOM 2768 C CA . THR A 1 357 ? -9.699 4.543 13.146 1.00 98.81 357 THR A CA 1
ATOM 2769 C C . THR A 1 357 ? -8.797 5.463 12.324 1.00 98.81 357 THR A C 1
ATOM 2771 O O . THR A 1 357 ? -8.616 6.615 12.707 1.00 98.81 357 THR A O 1
ATOM 2774 N N . LEU A 1 358 ? -8.295 5.015 11.167 1.00 98.88 358 LEU A N 1
ATOM 2775 C CA . LEU A 1 358 ? -7.496 5.853 10.267 1.00 98.88 358 LEU A CA 1
ATOM 2776 C C . LEU A 1 358 ? -8.293 7.051 9.720 1.00 98.88 358 LEU A C 1
ATOM 2778 O O . LEU A 1 358 ? -7.781 8.168 9.705 1.00 98.88 358 LEU A O 1
ATOM 2782 N N . CYS A 1 359 ? -9.551 6.842 9.315 1.00 98.81 359 CYS A N 1
ATOM 2783 C CA . CYS A 1 359 ? -10.431 7.927 8.868 1.00 98.81 359 CYS A CA 1
ATOM 2784 C C . CYS A 1 359 ? -10.673 8.933 9.996 1.00 98.81 359 CYS A C 1
ATOM 2786 O O . CYS A 1 359 ? -10.528 10.134 9.789 1.00 98.81 359 CYS A O 1
ATOM 2788 N N . LEU A 1 360 ? -10.951 8.450 11.210 1.00 98.81 360 LEU A N 1
ATOM 2789 C CA . LEU A 1 360 ? -11.122 9.313 12.374 1.00 98.81 360 LEU A CA 1
ATOM 2790 C C . LEU A 1 360 ? -9.857 10.129 12.668 1.00 98.81 360 LEU A C 1
ATOM 2792 O O . LEU A 1 360 ? -9.955 11.326 12.920 1.00 98.81 360 LEU A O 1
ATOM 2796 N N . VAL A 1 361 ? -8.676 9.504 12.610 1.00 98.81 361 VAL A N 1
ATOM 2797 C CA . VAL A 1 361 ? -7.378 10.184 12.748 1.00 98.81 361 VAL A CA 1
ATOM 2798 C C . VAL A 1 361 ? -7.253 11.318 11.732 1.00 98.81 361 VAL A C 1
ATOM 2800 O O . VAL A 1 361 ? -6.926 12.442 12.112 1.00 98.81 361 VAL A O 1
ATOM 2803 N N . ALA A 1 362 ? -7.571 11.042 10.467 1.00 98.69 362 ALA A N 1
ATOM 2804 C CA . ALA A 1 362 ? -7.556 12.031 9.397 1.00 98.69 362 ALA A CA 1
ATOM 2805 C C . ALA A 1 362 ? -8.612 13.139 9.570 1.00 98.69 362 ALA A C 1
ATOM 2807 O O . ALA A 1 362 ? -8.447 14.219 9.021 1.00 98.69 362 ALA A O 1
ATOM 2808 N N . GLU A 1 363 ? -9.708 12.905 10.289 1.00 98.50 363 GLU A N 1
ATOM 2809 C CA . GLU A 1 363 ? -10.731 13.927 10.545 1.00 98.50 363 GLU A CA 1
ATOM 2810 C C . GLU A 1 363 ? -10.421 14.823 11.746 1.00 98.50 363 GLU A C 1
ATOM 2812 O O . GLU A 1 363 ? -10.821 15.985 11.745 1.00 98.50 363 GLU A O 1
ATOM 2817 N N . VAL A 1 364 ? -9.770 14.297 12.790 1.00 98.50 364 VAL A N 1
ATOM 2818 C CA . VAL A 1 364 ? -9.625 15.024 14.067 1.00 98.50 364 VAL A CA 1
ATOM 2819 C C . VAL A 1 364 ? -8.221 15.562 14.329 1.00 98.50 364 VAL A C 1
ATOM 2821 O O . VAL A 1 364 ? -8.058 16.402 15.218 1.00 98.50 364 VAL A O 1
ATOM 2824 N N . LEU A 1 365 ? -7.205 15.084 13.599 1.00 98.38 365 LEU A N 1
ATOM 2825 C CA . LEU A 1 365 ? -5.811 15.528 13.750 1.00 98.38 365 LEU A CA 1
ATOM 2826 C C . LEU A 1 365 ? -5.261 16.314 12.545 1.00 98.38 365 LEU A C 1
ATOM 2828 O O . LEU A 1 365 ? -4.194 16.925 12.666 1.00 98.38 365 LEU A O 1
ATOM 2832 N N . TYR A 1 366 ? -5.959 16.298 11.407 1.00 97.69 366 TYR A N 1
ATOM 2833 C CA . TYR A 1 366 ? -5.579 16.946 10.147 1.00 97.69 366 TYR A CA 1
ATOM 2834 C C . TYR A 1 366 ? -6.735 17.794 9.637 1.00 97.69 366 TYR A C 1
ATOM 2836 O O . TYR A 1 366 ? -6.445 18.905 9.143 1.00 97.69 366 TYR A O 1
#

Radius of gyration: 24.67 Å; chains: 1; bounding box: 55×41×76 Å

Sequence (366 aa):
MLSFSVGNIEIEIQSLSSALDEAFVQLYSSRLGSAVLHQSVFDDAASAFLRSTPDPGKQDQYFSNFTPLWNLHLRAGNLRDAAAVWPWALRPVANLEAQGSSRIHKGSAYYFWGMTALLADDLDRGYLLMHRGLEEDVLTHGVFDPKTPGFALAILDNEKPDQAFRPWVQHQAAAVISRIERYCTRYARSFDLAGLRSRVLALPELRDAAFLYSYAMARAARLLAIPEQLWLGPFPAQLAFDIIFDLCLVVDSAIHYKNPGADQFILHATLVAQKAGLGLSQDDLGKYNGLFKSDFKGALNGALAETLGLPGKPAATDLAAAILVTYACRNRGAHNVTFVHLDPGQFDALIDRLTATLCLVAEVLY

Foldseek 3Di:
DDWDDQVPDIADADDQDPQLSVLLVQVCNVLVHVHDRPLVSNLVSLLVSQLVDPDQVSLVSLLVSLVVVLVVCVVVVNLVVSLVSLCSSCVSQVVCVVVVGDHHQCLSSLQSNLVSCVVVVNLVSNLVSLVVSLVSVCVVVVHLQRPDLSLCLLLLVLPSPPHPPSVVSVVLQVLLQVLVVVLCVQVVDDDGSVLLSVQARRDSQCVVLSSLVSSLSVLLVVLLPDDQVVLPDQPSQLSLLVSLLSLLVSLVSLQCVLVVVDPDVLVSLQVLCVLVVQPQHSVNLVVLVVVCVVPVQVSLVCLLVQNDDDVPGHGRDDLSSLSSLSSSSNVCVVPHDDGDRDGSVNSVSSVSSSSSSSRSSSVRRD

pLDDT: mean 95.07, std 3.73, range [74.38, 98.88]